Protein AF-0000000084492517 (afdb_homodimer)

Foldseek 3Di:
DDPPPDDPPPCPVPPDCPDCQVDPFQFRQDDDPQPQPLLVVQCVVDVVCVVQFDDDPDCVVVVPVVVPVVCDDDLFDKDKDKDFTQWGQFPVRDIFGFDDYPPGTDMDIAIGTDPPGDRPDPVVVVVQKDKDKDWDWDKDWTWTQDPVSHIDITIGIGTHYIDMDIDHNPPD/DDPPPDDPPPCPVPPPCPDCQVDPFQFRQDDDPQPQPLLVVQCVVDVVCVVQFDDDPDCVVVVPVVVPVPCDDDLFDKDKDKDFTQWGQFPVRDIFGFDDYVPGTDMDIAIGTDPPGDRPDPVCVVPQKDKDKDWDWDKDWTWTQDPVSHIDITIGIGTHYIDMDIDHNPPD

Organism: NCBI:txid1629725

Sequence (344 aa):
MAPYFGAFVFLTLSMGAFGDMQYPHSLSNFTQDYPSDEILVALKEDRSFQAMFGDVFRPNDSLDAEPSENNGRNICPSQQITYRPTSGKTISNSIKKIVNVDGYSQFVTVEVCKEDATPSIDCLTSVGYKFACETQYVIIRLVVFDDNKKLVVENFLIPSGCACTYENHDYSMAPYFGAFVFLTLSMGAFGDMQYPHSLSNFTQDYPSDEILVALKEDRSFQAMFGDVFRPNDSLDAEPSENNGRNICPSQQITYRPTSGKTISNSIKKIVNVDGYSQFVTVEVCKEDATPSIDCLTSVGYKFACETQYVIIRLVVFDDNKKLVVENFLIPSGCACTYENHDYS

Nearest PDB structures (foldseek):
  1bnd-assembly1_A  TM=7.578E-01  e=9.544E-06  Homo sapiens
  3buk-assembly1_A  TM=7.382E-01  e=7.164E-06  unclassified
  1bnd-assembly1_B  TM=7.447E-01  e=2.012E-05  Homo sapiens
  1b8m-assembly1_A  TM=7.506E-01  e=3.783E-05  Homo sapiens
  1b98-assembly1_M  TM=6.858E-01  e=5.040E-05  Homo sapiens

pLDDT: mean 72.41, std 24.75, range [19.0, 97.75]

Secondary structure (DSSP, 8-state):
----------------------SSSSEES--TT--HHHHHHHHHH-GGGGGG-B----TTTT----S---SSEESS-EEEEEE--SEEEBTTS-EEEE--BTTB-B-EEEEEE-TT---S-GGGGGTTEEEEEEEEEEEEEEEEE-TTS-EEEEEEEEEEEEEEEEEE----/----------------------SSSSEES--TT--HHHHHHHHHH-GGGGGG-B----TTTT----S---SSEESS-EEEEEE--SEEEBTTS-EEEE--BTTB-B-EEEEEE-TT---S-GGGGGTTEEEEEEEEEEEEEEEEE-TTS-EEEEEEEEEEEEEEEEEE----

InterPro domains:
  IPR029034 Cystine-knot cytokine [G3DSA:2.10.90.10] (68-172)
  IPR029034 Cystine-knot cytokine [SSF57501] (64-166)
  IPR032104 Spaetzle [PF16077] (74-165)
  IPR052444 Spaetzle/Toll ligand-like [PTHR23199] (31-168)

Structure (mmCIF, N/CA/C/O backbone):
data_AF-0000000084492517-model_v1
#
loop_
_entity.id
_entity.type
_entity.pdbx_description
1 polymer 'Spaetzle domain-containing protein'
#
loop_
_atom_site.group_PDB
_atom_site.id
_atom_site.type_symbol
_atom_site.label_atom_id
_atom_site.label_alt_id
_atom_site.label_comp_id
_atom_site.label_asym_id
_atom_site.label_entity_id
_atom_site.label_seq_id
_atom_site.pdbx_PDB_ins_code
_atom_site.Cartn_x
_atom_site.Cartn_y
_atom_site.Cartn_z
_atom_site.occupancy
_atom_site.B_iso_or_equiv
_atom_site.auth_seq_id
_atom_site.auth_comp_id
_atom_site.auth_asym_id
_atom_site.auth_atom_id
_atom_site.pdbx_PDB_model_num
ATOM 1 N N . MET A 1 1 ? 45.406 -10.938 -39.031 1 20.38 1 MET A N 1
ATOM 2 C CA . MET A 1 1 ? 45.281 -10.828 -37.562 1 20.38 1 MET A CA 1
ATOM 3 C C . MET A 1 1 ? 44.031 -10.047 -37.156 1 20.38 1 MET A C 1
ATOM 5 O O . MET A 1 1 ? 43.906 -8.875 -37.531 1 20.38 1 MET A O 1
ATOM 9 N N . ALA A 1 2 ? 43.031 -10.602 -37.031 1 29.45 2 ALA A N 1
ATOM 10 C CA . ALA A 1 2 ? 41.688 -10.016 -37.062 1 29.45 2 ALA A CA 1
ATOM 11 C C . ALA A 1 2 ? 41.375 -9.281 -35.75 1 29.45 2 ALA A C 1
ATOM 13 O O . ALA A 1 2 ? 41.875 -9.672 -34.688 1 29.45 2 ALA A O 1
ATOM 14 N N . PRO A 1 3 ? 41.125 -8.016 -35.781 1 28.31 3 PRO A N 1
ATOM 15 C CA . PRO A 1 3 ? 41 -7.219 -34.562 1 28.31 3 PRO A CA 1
ATOM 16 C C . PRO A 1 3 ? 39.906 -7.754 -33.625 1 28.31 3 PRO A C 1
ATOM 18 O O . PRO A 1 3 ? 38.906 -8.297 -34.094 1 28.31 3 PRO A O 1
ATOM 21 N N . TYR A 1 4 ? 40.281 -8.32 -32.469 1 22.86 4 TYR A N 1
ATOM 22 C CA . TYR A 1 4 ? 39.531 -8.898 -31.375 1 22.86 4 TYR A CA 1
ATOM 23 C C . TYR A 1 4 ? 38.531 -7.895 -30.812 1 22.86 4 TYR A C 1
ATOM 25 O O . TYR A 1 4 ? 38.906 -6.789 -30.422 1 22.86 4 TYR A O 1
ATOM 33 N N . PHE A 1 5 ? 37.562 -7.684 -31.438 1 25.67 5 PHE A N 1
ATOM 34 C CA . PHE A 1 5 ? 36.531 -6.797 -30.938 1 25.67 5 PHE A CA 1
ATOM 35 C C . PHE A 1 5 ? 36.219 -7.086 -29.469 1 25.67 5 PHE A C 1
ATOM 37 O O . PHE A 1 5 ? 36.156 -8.25 -29.062 1 25.67 5 PHE A O 1
ATOM 44 N N . GLY A 1 6 ? 36.656 -6.277 -28.609 1 21.95 6 GLY A N 1
ATOM 45 C CA . GLY A 1 6 ? 36.562 -6.195 -27.156 1 21.95 6 GLY A CA 1
ATOM 46 C C . GLY A 1 6 ? 35.188 -6.5 -26.609 1 21.95 6 GLY A C 1
ATOM 47 O O . GLY A 1 6 ? 34.188 -6.09 -27.203 1 21.95 6 GLY A O 1
ATOM 48 N N . ALA A 1 7 ? 35.062 -7.562 -25.875 1 22.14 7 ALA A N 1
ATOM 49 C CA . ALA A 1 7 ? 33.938 -8.141 -25.141 1 22.14 7 ALA A CA 1
ATOM 50 C C . ALA A 1 7 ? 33.312 -7.102 -24.219 1 22.14 7 ALA A C 1
ATOM 52 O O . ALA A 1 7 ? 34 -6.457 -23.438 1 22.14 7 ALA A O 1
ATOM 53 N N . PHE A 1 8 ? 32.469 -6.344 -24.641 1 20.97 8 PHE A N 1
ATOM 54 C CA . PHE A 1 8 ? 31.688 -5.438 -23.797 1 20.97 8 PHE A CA 1
ATOM 55 C C . PHE A 1 8 ? 31.234 -6.137 -22.516 1 20.97 8 PHE A C 1
ATOM 57 O O . PHE A 1 8 ? 30.547 -7.152 -22.578 1 20.97 8 PHE A O 1
ATOM 64 N N . VAL A 1 9 ? 32.125 -6.234 -21.578 1 19 9 VAL A N 1
ATOM 65 C CA . VAL A 1 9 ? 31.844 -6.703 -20.219 1 19 9 VAL A CA 1
ATOM 66 C C . VAL A 1 9 ? 30.656 -5.953 -19.641 1 19 9 VAL A C 1
ATOM 68 O O . VAL A 1 9 ? 30.656 -4.727 -19.547 1 19 9 VAL A O 1
ATOM 71 N N . PHE A 1 10 ? 29.594 -6.336 -19.938 1 21.45 10 PHE A N 1
ATOM 72 C CA . PHE A 1 10 ? 28.406 -5.852 -19.234 1 21.45 10 PHE A CA 1
ATOM 73 C C . PHE A 1 10 ? 28.656 -5.82 -17.734 1 21.45 10 PHE A C 1
ATOM 75 O O . PHE A 1 10 ? 29.047 -6.828 -17.141 1 21.45 10 PHE A O 1
ATOM 82 N N . LEU A 1 11 ? 29.312 -4.844 -17.234 1 19.95 11 LEU A N 1
ATOM 83 C CA . LEU A 1 11 ? 29.453 -4.527 -15.812 1 19.95 11 LEU A CA 1
ATOM 84 C C . LEU A 1 11 ? 28.141 -4.75 -15.078 1 19.95 11 LEU A C 1
ATOM 86 O O . LEU A 1 11 ? 27.141 -4.082 -15.359 1 19.95 11 LEU A O 1
ATOM 90 N N . THR A 1 12 ? 27.797 -5.902 -14.914 1 23.11 12 THR A N 1
ATOM 91 C CA . THR A 1 12 ? 26.859 -6.262 -13.859 1 23.11 12 THR A CA 1
ATOM 92 C C . THR A 1 12 ? 27.156 -5.484 -12.586 1 23.11 12 THR A C 1
ATOM 94 O O . THR A 1 12 ? 28.219 -5.621 -12 1 23.11 12 THR A O 1
ATOM 97 N N . LEU A 1 13 ? 27.125 -4.199 -12.664 1 25.11 13 LEU A N 1
ATOM 98 C CA . LEU A 1 13 ? 27.281 -3.492 -11.398 1 25.11 13 LEU A CA 1
ATOM 99 C C . LEU A 1 13 ? 26.75 -4.34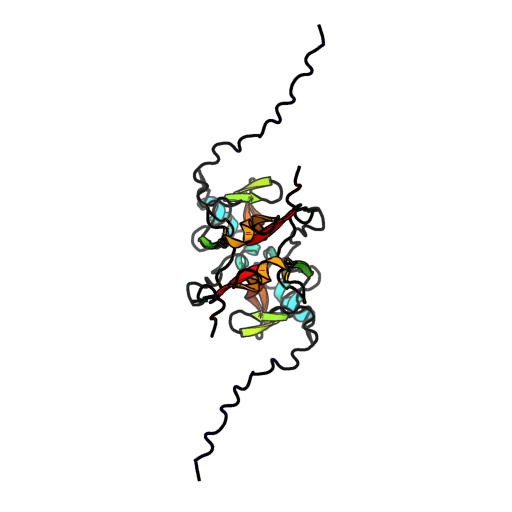 -10.242 1 25.11 13 LEU A C 1
ATOM 101 O O . LEU A 1 13 ? 25.594 -4.754 -10.242 1 25.11 13 LEU A O 1
ATOM 105 N N . SER A 1 14 ? 27.516 -5.129 -9.602 1 25.09 14 SER A N 1
ATOM 106 C CA . SER A 1 14 ? 27.516 -5.688 -8.25 1 25.09 14 SER A CA 1
ATOM 107 C C . SER A 1 14 ? 26.922 -4.715 -7.242 1 25.09 14 SER A C 1
ATOM 109 O O . SER A 1 14 ? 27.344 -3.561 -7.156 1 25.09 14 SER A O 1
ATOM 111 N N . MET A 1 15 ? 25.75 -4.613 -7.117 1 29.77 15 MET A N 1
ATOM 112 C CA . MET A 1 15 ? 25.141 -3.863 -6.027 1 29.77 15 MET A CA 1
ATOM 113 C C . MET A 1 15 ? 26.031 -3.869 -4.789 1 29.77 15 MET A C 1
ATOM 115 O O . MET A 1 15 ? 26.375 -4.934 -4.277 1 29.77 15 MET A O 1
ATOM 119 N N . GLY A 1 16 ? 27 -3.174 -4.523 1 29.45 16 GLY A N 1
ATOM 120 C CA . GLY A 1 16 ? 27.844 -2.877 -3.379 1 29.45 16 GLY A CA 1
ATOM 121 C C . GLY A 1 16 ? 27.156 -3.1 -2.049 1 29.45 16 GLY A C 1
ATOM 122 O O . GLY A 1 16 ? 25.922 -3.23 -1.998 1 29.45 16 GLY A O 1
ATOM 123 N N . ALA A 1 17 ? 28.031 -3.059 -0.835 1 26.14 17 ALA A N 1
ATOM 124 C CA . ALA A 1 17 ? 27.781 -3.264 0.588 1 26.14 17 ALA A CA 1
ATOM 125 C C . ALA A 1 17 ? 26.594 -2.416 1.06 1 26.14 17 ALA A C 1
ATOM 127 O O . ALA A 1 17 ? 26.781 -1.259 1.446 1 26.14 17 ALA A O 1
ATOM 128 N N . PHE A 1 18 ? 25.906 -1.933 0.375 1 32.91 18 PHE A N 1
ATOM 129 C CA . PHE A 1 18 ? 24.766 -1.504 1.169 1 32.91 18 PHE A CA 1
ATOM 130 C C . PHE A 1 18 ? 24.547 -2.434 2.357 1 32.91 18 PHE A C 1
ATOM 132 O O . PHE A 1 18 ? 24.516 -3.656 2.197 1 32.91 18 PHE A O 1
ATOM 139 N N . GLY A 1 19 ? 25.031 -2.143 3.613 1 31.77 19 GLY A N 1
ATOM 140 C CA . GLY A 1 19 ? 25 -2.955 4.82 1 31.77 19 GLY A CA 1
ATOM 141 C C . GLY A 1 19 ? 23.844 -3.939 4.844 1 31.77 19 GLY A C 1
ATOM 142 O O . GLY A 1 19 ? 23.078 -4.023 3.889 1 31.77 19 GLY A O 1
ATOM 143 N N . ASP A 1 20 ? 23.391 -4.348 6.23 1 34.34 20 ASP A N 1
ATOM 144 C CA . ASP A 1 20 ? 22.391 -5.312 6.703 1 34.34 20 ASP A CA 1
ATOM 145 C C . ASP A 1 20 ? 21.047 -5.07 6.043 1 34.34 20 ASP A C 1
ATOM 147 O O . ASP A 1 20 ? 20.172 -4.426 6.625 1 34.34 20 ASP A O 1
ATOM 151 N N . MET A 1 21 ? 21.031 -4.648 5.004 1 39.34 21 MET A N 1
ATOM 152 C CA . MET A 1 21 ? 19.672 -4.637 4.457 1 39.34 21 MET A CA 1
ATOM 153 C C . MET A 1 21 ? 18.969 -5.957 4.727 1 39.34 21 MET A C 1
ATOM 155 O O . MET A 1 21 ? 19.297 -6.98 4.121 1 39.34 21 MET A O 1
ATOM 159 N N . GLN A 1 22 ? 18.734 -6.293 5.789 1 40.31 22 GLN A N 1
ATOM 160 C CA . GLN A 1 22 ? 18.062 -7.516 6.227 1 40.31 22 GLN A CA 1
ATOM 161 C C . GLN A 1 22 ? 16.922 -7.879 5.281 1 40.31 22 GLN A C 1
ATOM 163 O O . GLN A 1 22 ? 16.562 -9.055 5.164 1 40.31 22 GLN A O 1
ATOM 168 N N . TYR A 1 23 ? 16.234 -6.805 4.758 1 47.12 23 TYR A N 1
ATOM 169 C CA . TYR A 1 23 ? 15.109 -7.27 3.955 1 47.12 23 TYR A CA 1
ATOM 170 C C . TYR A 1 23 ? 15.312 -6.938 2.482 1 47.12 23 TYR A C 1
ATOM 172 O O . TYR A 1 23 ? 15.883 -5.895 2.146 1 47.12 23 TYR A O 1
ATOM 180 N N . PRO A 1 24 ? 15.516 -7.883 1.598 1 49.28 24 PRO A N 1
ATOM 181 C CA . PRO A 1 24 ? 15.773 -7.828 0.156 1 49.28 24 PRO A CA 1
ATOM 182 C C . PRO A 1 24 ? 15 -6.711 -0.538 1 49.28 24 PRO A C 1
ATOM 184 O O . PRO A 1 24 ? 15.047 -6.59 -1.765 1 49.28 24 PRO A O 1
ATOM 187 N N . HIS A 1 25 ? 14.398 -5.801 0.239 1 60.75 25 HIS A N 1
ATOM 188 C CA . HIS A 1 25 ? 13.625 -4.789 -0.472 1 60.75 25 HIS A CA 1
ATOM 189 C C . HIS A 1 25 ? 14.156 -3.387 -0.188 1 60.75 25 HIS A C 1
ATOM 191 O O . HIS A 1 25 ? 15.18 -3.23 0.481 1 60.75 25 HIS A O 1
ATOM 197 N N . SER A 1 26 ? 13.578 -2.289 -0.872 1 78 26 SER A N 1
ATOM 198 C CA . SER A 1 26 ? 13.961 -0.885 -0.976 1 78 26 SER A CA 1
ATOM 199 C C . SER A 1 26 ? 14.016 -0.221 0.396 1 78 26 SER A C 1
ATOM 201 O O . SER A 1 26 ? 14.484 0.908 0.529 1 78 26 SER A O 1
ATOM 203 N N . LEU A 1 27 ? 13.727 -1.018 1.488 1 88.06 27 LEU A N 1
ATOM 204 C CA . LEU A 1 27 ? 13.648 -0.395 2.805 1 88.06 27 LEU A CA 1
ATOM 205 C C . LEU A 1 27 ? 14.57 -1.1 3.797 1 88.06 27 LEU A C 1
ATOM 207 O O . LEU A 1 27 ? 14.82 -2.301 3.672 1 88.06 27 LEU A O 1
ATOM 211 N N . SER A 1 28 ? 15.07 -0.332 4.73 1 85.75 28 SER A N 1
ATOM 212 C CA . SER A 1 28 ? 15.938 -0.862 5.777 1 85.75 28 SER A CA 1
ATOM 213 C C . SER A 1 28 ? 15.578 -0.292 7.141 1 85.75 28 SER A C 1
ATOM 215 O O . SER A 1 28 ? 15.078 0.831 7.238 1 85.75 28 SER A O 1
ATOM 217 N N . ASN A 1 29 ? 15.773 -1.132 8.227 1 82.19 29 ASN A N 1
ATOM 218 C CA . ASN A 1 29 ? 15.547 -0.661 9.594 1 82.19 29 ASN A CA 1
ATOM 219 C C . ASN A 1 29 ? 16.859 -0.235 10.258 1 82.19 29 ASN A C 1
ATOM 221 O O . ASN A 1 29 ? 16.906 -0.075 11.477 1 82.19 29 ASN A O 1
ATOM 225 N N . PHE A 1 30 ? 17.812 -0.059 9.422 1 79.06 30 PHE A N 1
ATOM 226 C CA . PHE A 1 30 ? 19.094 0.357 9.961 1 79.06 30 PHE A CA 1
ATOM 227 C C . PHE A 1 30 ? 19.625 1.586 9.227 1 79.06 30 PHE A C 1
ATOM 229 O O . PHE A 1 30 ? 19.719 1.588 7.996 1 79.06 30 PHE A O 1
ATOM 236 N N . THR A 1 31 ? 19.797 2.619 9.984 1 84.38 31 THR A N 1
ATOM 237 C CA . THR A 1 31 ? 20.375 3.844 9.445 1 84.38 31 THR A CA 1
ATOM 238 C C . THR A 1 31 ? 21.469 4.367 10.367 1 84.38 31 THR A C 1
ATOM 240 O O . THR A 1 31 ? 21.25 4.547 11.57 1 84.38 31 THR A O 1
ATOM 243 N N . GLN A 1 32 ? 22.531 4.57 9.656 1 83.38 32 GLN A N 1
ATOM 244 C CA . GLN A 1 32 ? 23.625 5.191 10.406 1 83.38 32 GLN A CA 1
ATOM 245 C C . GLN A 1 32 ? 23.344 6.672 10.648 1 83.38 32 GLN A C 1
ATOM 247 O O . GLN A 1 32 ? 22.812 7.363 9.773 1 83.38 32 GLN A O 1
ATOM 252 N N . ASP A 1 33 ? 23.688 7.25 11.836 1 88.81 33 ASP A N 1
ATOM 253 C CA . ASP A 1 33 ? 23.562 8.656 12.195 1 88.81 33 ASP A CA 1
ATOM 254 C C . ASP A 1 33 ? 22.141 9.156 11.984 1 88.81 33 ASP A C 1
ATOM 256 O O . ASP A 1 33 ? 21.922 10.219 11.398 1 88.81 33 ASP A O 1
ATOM 260 N N . TYR A 1 34 ? 21.297 8.328 12.352 1 94.62 34 TYR A N 1
ATOM 261 C CA . TYR A 1 34 ? 19.891 8.68 12.258 1 94.62 34 TYR A CA 1
ATOM 262 C C . TYR A 1 34 ? 19.578 9.898 13.117 1 94.62 34 TYR A C 1
ATOM 264 O O . TYR A 1 34 ? 19.812 9.891 14.328 1 94.62 34 TYR A O 1
ATOM 272 N N . PRO A 1 35 ? 19.094 10.992 12.555 1 95.81 35 PRO A N 1
ATOM 273 C CA . PRO A 1 35 ? 18.922 12.273 13.25 1 95.81 35 PRO A CA 1
ATOM 274 C C . PRO A 1 35 ? 17.609 12.367 14.008 1 95.81 35 PRO A C 1
ATOM 276 O O . PRO A 1 35 ? 16.781 13.242 13.719 1 95.81 35 PRO A O 1
ATOM 279 N N . SER A 1 36 ? 17.391 11.625 15.102 1 95.81 36 SER A N 1
ATOM 280 C CA . SER A 1 36 ? 16.141 11.516 15.844 1 95.81 36 SER A CA 1
ATOM 281 C C . SER A 1 36 ? 15.734 12.859 16.438 1 95.81 36 SER A C 1
ATOM 283 O O . SER A 1 36 ? 14.57 13.25 16.359 1 95.81 36 SER A O 1
ATOM 285 N N . ASP A 1 37 ? 16.688 13.594 16.953 1 96 37 ASP A N 1
ATOM 286 C CA . ASP A 1 37 ? 16.375 14.859 17.609 1 96 37 ASP A CA 1
ATOM 287 C C . ASP A 1 37 ? 15.891 15.898 16.594 1 96 37 ASP A C 1
ATOM 289 O O . ASP A 1 37 ? 14.922 16.609 16.844 1 96 37 ASP A O 1
ATOM 293 N N . GLU A 1 38 ? 16.609 15.961 15.516 1 97.31 38 GLU A N 1
ATOM 294 C CA . GLU A 1 38 ? 16.219 16.922 14.484 1 97.31 38 GLU A CA 1
ATOM 295 C C . GLU A 1 38 ? 14.844 16.578 13.906 1 97.31 38 GLU A C 1
ATOM 297 O O . GLU A 1 38 ? 14.055 17.484 13.602 1 97.31 38 GLU A O 1
ATOM 302 N N . ILE A 1 39 ? 14.555 15.336 13.742 1 97.75 39 ILE A N 1
ATOM 303 C CA . ILE A 1 39 ? 13.273 14.875 13.219 1 97.75 39 ILE A CA 1
ATOM 304 C C . ILE A 1 39 ? 12.156 15.297 14.172 1 97.75 39 ILE A C 1
ATOM 306 O O . ILE A 1 39 ? 11.109 15.797 13.742 1 97.75 39 ILE A O 1
ATOM 310 N N . LEU A 1 40 ? 12.43 15.117 15.453 1 96.88 40 LEU A N 1
ATOM 311 C CA . LEU A 1 40 ? 11.422 15.469 16.438 1 96.88 40 LEU A CA 1
ATOM 312 C C . LEU A 1 40 ? 11.117 16.969 16.391 1 96.88 40 LEU A C 1
ATOM 314 O O . LEU A 1 40 ? 9.961 17.375 16.531 1 96.88 40 LEU A O 1
ATOM 318 N N . VAL A 1 41 ? 12.086 17.734 16.203 1 96.62 41 VAL A N 1
ATOM 319 C CA . VAL A 1 41 ? 11.898 19.172 16.094 1 96.62 41 VAL A CA 1
ATOM 320 C C . VAL A 1 41 ? 11.047 19.5 14.867 1 96.62 41 VAL A C 1
ATOM 322 O O . VAL A 1 41 ? 10.102 20.281 14.945 1 96.62 41 VAL A O 1
ATOM 325 N N . ALA A 1 42 ? 11.383 18.906 13.703 1 97.25 42 ALA A N 1
ATOM 326 C CA . ALA A 1 42 ? 10.641 19.125 12.461 1 97.25 42 ALA A CA 1
ATOM 327 C C . ALA A 1 42 ? 9.18 18.734 12.625 1 97.25 42 ALA A C 1
ATOM 329 O O . ALA A 1 42 ? 8.289 19.422 12.117 1 97.25 42 ALA A O 1
ATOM 330 N N . LEU A 1 43 ? 8.945 17.672 13.359 1 96.75 43 LEU A N 1
ATOM 331 C CA . LEU A 1 43 ? 7.594 17.172 13.578 1 96.75 43 LEU A CA 1
ATOM 332 C C . LEU A 1 43 ? 6.793 18.141 14.445 1 96.75 43 LEU A C 1
ATOM 334 O O . LEU A 1 43 ? 5.582 18.297 14.258 1 96.75 43 LEU A O 1
ATOM 338 N N . LYS A 1 44 ? 7.379 18.734 15.352 1 94.69 44 LYS A N 1
ATOM 339 C CA . LYS A 1 44 ? 6.723 19.719 16.219 1 94.69 44 LYS A CA 1
ATOM 340 C C . LYS A 1 44 ? 6.418 21 15.453 1 94.69 44 LYS A C 1
ATOM 342 O O . LYS A 1 44 ? 5.398 21.656 15.703 1 94.69 44 LYS A O 1
ATOM 347 N N . GLU A 1 45 ? 7.285 21.312 14.562 1 95.12 45 GLU A N 1
ATOM 348 C CA . GLU A 1 45 ? 7.148 22.547 13.797 1 95.12 45 GLU A CA 1
ATOM 349 C C . GLU A 1 45 ? 6.098 22.406 12.703 1 95.12 45 GLU A C 1
ATOM 351 O O . GLU A 1 45 ? 5.434 23.391 12.344 1 95.12 45 GLU A O 1
ATOM 356 N N . ASP A 1 46 ? 6.027 21.281 12.125 1 95.88 46 ASP A N 1
ATOM 357 C CA . ASP A 1 46 ? 5.113 21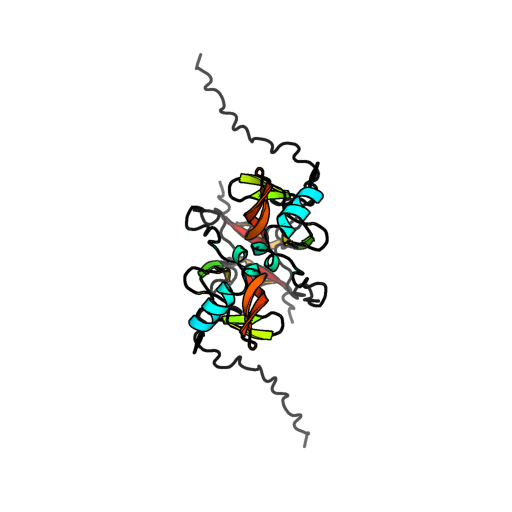.047 11.008 1 95.88 46 ASP A CA 1
ATOM 358 C C . ASP A 1 46 ? 4.125 19.938 11.312 1 95.88 46 ASP A C 1
ATOM 360 O O . ASP A 1 46 ? 4.445 18.75 11.164 1 95.88 46 ASP A O 1
ATOM 364 N N . ARG A 1 47 ? 2.936 20.266 11.594 1 93.88 47 ARG A N 1
ATOM 365 C CA . ARG A 1 47 ? 1.916 19.312 12.023 1 93.88 47 ARG A CA 1
ATOM 366 C C . ARG A 1 47 ? 1.181 18.719 10.82 1 93.88 47 ARG A C 1
ATOM 368 O O . ARG A 1 47 ? 0.287 17.891 10.984 1 93.88 47 ARG A O 1
ATOM 375 N N . SER A 1 48 ? 1.578 19.062 9.648 1 95.38 48 SER A N 1
ATOM 376 C CA . SER A 1 48 ? 0.853 18.656 8.453 1 95.38 48 SER A CA 1
ATOM 377 C C . SER A 1 48 ? 1.069 17.172 8.156 1 95.38 48 SER A C 1
ATOM 379 O O . SER A 1 48 ? 0.376 16.594 7.312 1 95.38 48 SER A O 1
ATOM 381 N N . PHE A 1 49 ? 1.902 16.547 8.945 1 96.62 49 PHE A N 1
ATOM 382 C CA . PHE A 1 49 ? 2.273 15.164 8.656 1 96.62 49 PHE A CA 1
ATOM 383 C C . PHE A 1 49 ? 1.69 14.219 9.703 1 96.62 49 PHE A C 1
ATOM 385 O O . PHE A 1 49 ? 1.859 13 9.609 1 96.62 49 PHE A O 1
ATOM 392 N N . GLN A 1 50 ? 1.006 14.688 10.617 1 95.19 50 GLN A N 1
ATOM 393 C CA . GLN A 1 50 ? 0.586 13.914 11.781 1 95.19 50 GLN A CA 1
ATOM 394 C C . GLN A 1 50 ? -0.249 12.703 11.367 1 95.19 50 GLN A C 1
ATOM 396 O O . GLN A 1 50 ? -0.098 11.617 11.93 1 95.19 50 GLN A O 1
ATOM 401 N N . ALA A 1 51 ? -0.99 12.836 10.438 1 94.88 51 ALA A N 1
ATOM 402 C CA . ALA A 1 51 ? -1.908 11.773 10.031 1 94.88 51 ALA A CA 1
ATOM 403 C C . ALA A 1 51 ? -1.157 10.617 9.375 1 94.88 51 ALA A C 1
ATOM 405 O O . ALA A 1 51 ? -1.709 9.531 9.203 1 94.88 51 ALA A O 1
ATOM 406 N N . MET A 1 52 ? 0.028 10.906 9.008 1 95.06 52 MET A N 1
ATOM 407 C CA . MET A 1 52 ? 0.833 9.883 8.352 1 95.06 52 MET A CA 1
ATOM 408 C C . MET A 1 52 ? 1.333 8.852 9.359 1 95.06 52 MET A C 1
ATOM 410 O O . MET A 1 52 ? 1.82 7.789 8.977 1 95.06 52 MET A O 1
ATOM 414 N N . PHE A 1 53 ? 1.171 9.258 10.586 1 94.25 53 PHE A N 1
ATOM 415 C CA . PHE A 1 53 ? 1.727 8.406 11.625 1 94.25 53 PHE A CA 1
ATOM 416 C C . PHE A 1 53 ? 0.621 7.656 12.359 1 94.25 53 PHE A C 1
ATOM 418 O O . PHE A 1 53 ? -0.49 8.172 12.508 1 94.25 53 PHE A O 1
ATOM 425 N N . GLY A 1 54 ? 0.951 6.504 12.836 1 80.38 54 GLY A N 1
ATOM 426 C CA . GLY A 1 54 ? 0.005 5.703 13.594 1 80.38 54 GLY A CA 1
ATOM 427 C C . GLY A 1 54 ? -0.009 4.242 13.18 1 80.38 54 GLY A C 1
ATOM 428 O O . GLY A 1 54 ? 0.679 3.857 12.234 1 80.38 54 GLY A O 1
ATOM 429 N N . ASP A 1 55 ? -0.704 3.527 14.031 1 61.88 55 ASP A N 1
ATOM 430 C CA . ASP A 1 55 ? -0.63 2.072 13.953 1 61.88 55 ASP A CA 1
ATOM 431 C C . ASP A 1 55 ? -1.393 1.552 12.734 1 61.88 55 ASP A C 1
ATOM 433 O O . ASP A 1 55 ? -2.516 1.985 12.469 1 61.88 55 ASP A O 1
ATOM 437 N N . VAL A 1 56 ? -0.621 1.128 11.695 1 56.28 56 VAL A N 1
ATOM 438 C CA . VAL A 1 56 ? -1.319 0.263 10.75 1 56.28 56 VAL A CA 1
ATOM 439 C C . VAL A 1 56 ? -1.857 -0.967 11.477 1 56.28 56 VAL A C 1
ATOM 441 O O . VAL A 1 56 ? -1.235 -1.46 12.422 1 56.28 56 VAL A O 1
ATOM 444 N N . PHE A 1 57 ? -3.148 -1.056 11.406 1 53.53 57 PHE A N 1
ATOM 445 C CA . PHE A 1 57 ? -3.65 -2.344 11.875 1 53.53 57 PHE A CA 1
ATOM 446 C C . PHE A 1 57 ? -2.736 -3.477 11.43 1 53.53 57 PHE A C 1
ATOM 448 O O . PHE A 1 57 ? -2.322 -3.523 10.266 1 53.53 57 PHE A O 1
ATOM 455 N N . ARG A 1 58 ? -1.909 -4.02 12.398 1 48.41 58 ARG A N 1
ATOM 456 C CA . ARG A 1 58 ? -1.212 -5.266 12.109 1 48.41 58 ARG A CA 1
ATOM 457 C C . ARG A 1 58 ? -2.186 -6.441 12.062 1 48.41 58 ARG A C 1
ATOM 459 O O . ARG A 1 58 ? -2.947 -6.656 13.008 1 48.41 58 ARG A O 1
ATOM 466 N N . PRO A 1 59 ? -2.467 -6.883 10.898 1 43.41 59 PRO A N 1
ATOM 467 C CA . PRO A 1 59 ? -3.258 -8.117 11 1 43.41 59 PRO A CA 1
ATOM 468 C C . PRO A 1 59 ? -2.857 -8.969 12.203 1 43.41 59 PRO A C 1
ATOM 470 O O . PRO A 1 59 ? -3.709 -9.625 12.805 1 43.41 59 PRO A O 1
ATOM 473 N N . ASN A 1 60 ? -1.6 -9.094 12.477 1 39.94 60 ASN A N 1
ATOM 474 C CA . ASN A 1 60 ? -1.3 -9.945 13.625 1 39.94 60 ASN A CA 1
ATOM 475 C C . ASN A 1 60 ? -1.84 -9.352 14.922 1 39.94 60 ASN A C 1
ATOM 477 O O . ASN A 1 60 ? -1.84 -10.008 15.961 1 39.94 60 ASN A O 1
ATOM 481 N N . ASP A 1 61 ? -1.955 -8.219 15.203 1 40.12 61 ASP A N 1
ATOM 482 C CA . ASP A 1 61 ? -2.645 -7.852 16.438 1 40.12 61 ASP A CA 1
ATOM 483 C C . ASP A 1 61 ? -4.082 -8.359 16.438 1 40.12 61 ASP A C 1
ATOM 485 O O . ASP A 1 61 ? -4.57 -8.867 17.453 1 40.12 61 ASP A O 1
ATOM 489 N N . SER A 1 62 ? -5.188 -7.785 16.016 1 34.5 62 SER A N 1
ATOM 490 C CA . SER A 1 62 ? -6.445 -8.508 15.867 1 34.5 62 SER A CA 1
ATOM 491 C C . SER A 1 62 ? -6.426 -9.391 14.625 1 34.5 62 SER A C 1
ATOM 493 O O . SER A 1 62 ? -7.344 -10.188 14.406 1 34.5 62 SER A O 1
ATOM 495 N N . LEU A 1 63 ? -6.035 -8.805 13.508 1 34.03 63 LEU A N 1
ATOM 496 C CA . LEU A 1 63 ? -6.273 -9.672 12.359 1 34.03 63 LEU A CA 1
ATOM 497 C C . LEU A 1 63 ? -5.418 -10.93 12.438 1 34.03 63 LEU A C 1
ATOM 499 O O . LEU A 1 63 ? -4.203 -10.875 12.242 1 34.03 63 LEU A O 1
ATOM 503 N N . ASP A 1 64 ? -5.363 -11.609 13.359 1 31.48 64 ASP A N 1
ATOM 504 C CA . ASP A 1 64 ? -5.324 -13.055 13.156 1 31.48 64 ASP A CA 1
ATOM 505 C C . ASP A 1 64 ? -5.746 -13.422 11.742 1 31.48 64 ASP A C 1
ATOM 507 O O . ASP A 1 64 ? -6.746 -14.117 11.547 1 31.48 64 ASP A O 1
ATOM 511 N N . ALA A 1 65 ? -5.922 -12.469 10.906 1 33.5 65 ALA A N 1
ATOM 512 C CA . ALA A 1 65 ? -6.156 -13.125 9.625 1 33.5 65 ALA A CA 1
ATOM 513 C C . ALA A 1 65 ? -5.188 -14.281 9.414 1 33.5 65 ALA A C 1
ATOM 515 O O . ALA A 1 65 ? -3.969 -14.094 9.43 1 33.5 65 ALA A O 1
ATOM 516 N N . GLU A 1 66 ? -5.352 -15.227 10.047 1 32.66 66 GLU A N 1
ATOM 517 C CA . GLU A 1 66 ? -4.742 -16.484 9.633 1 32.66 66 GLU A CA 1
ATOM 518 C C . GLU A 1 66 ? -4.164 -16.391 8.227 1 32.66 66 GLU A C 1
ATOM 520 O O . GLU A 1 66 ? -4.82 -15.867 7.316 1 32.66 66 GLU A O 1
ATOM 525 N N . PRO A 1 67 ? -2.838 -16.062 8.094 1 36.69 67 PRO A N 1
ATOM 526 C CA . PRO A 1 67 ? -2.562 -16.406 6.695 1 36.69 67 PRO A CA 1
ATOM 527 C C . PRO A 1 67 ? -3.729 -17.125 6.023 1 36.69 67 PRO A C 1
ATOM 529 O O . PRO A 1 67 ? -4.438 -17.906 6.676 1 36.69 67 PRO A O 1
ATOM 532 N N . SER A 1 68 ? -4.523 -16.422 5.293 1 36.97 68 SER A N 1
ATOM 533 C CA . SER A 1 68 ? -5.426 -17.359 4.629 1 36.97 68 SER A CA 1
ATOM 534 C C . SER A 1 68 ? -4.953 -18.797 4.793 1 36.97 68 SER A C 1
ATOM 536 O O . SER A 1 68 ? -3.842 -19.141 4.391 1 36.97 68 SER A O 1
ATOM 538 N N . GLU A 1 69 ? -5.094 -19.312 5.93 1 38.31 69 GLU A N 1
ATOM 539 C CA . GLU A 1 69 ? -5.043 -20.766 5.816 1 38.31 69 GLU A CA 1
ATOM 540 C C . GLU A 1 69 ? -5.508 -21.219 4.441 1 38.31 69 GLU A C 1
ATOM 542 O O . GLU A 1 69 ? -6.699 -21.469 4.234 1 38.31 69 GLU A O 1
ATOM 547 N N . ASN A 1 70 ? -5.238 -20.375 3.418 1 39.06 70 ASN A N 1
ATOM 548 C CA . ASN A 1 70 ? -5.547 -21.047 2.156 1 39.06 70 ASN A CA 1
ATOM 549 C C . ASN A 1 70 ? -5.367 -22.562 2.264 1 39.06 70 ASN A C 1
ATOM 551 O O . ASN A 1 70 ? -4.258 -23.047 2.479 1 39.06 70 ASN A O 1
ATOM 555 N N . ASN A 1 71 ? -6.285 -22.984 2.75 1 47.47 71 ASN A N 1
ATOM 556 C CA . ASN A 1 71 ? -6.262 -24.438 2.598 1 47.47 71 ASN A CA 1
ATOM 557 C C . ASN A 1 71 ? -5.453 -24.859 1.373 1 47.47 71 ASN A C 1
ATOM 559 O O . ASN A 1 71 ? -4.914 -25.969 1.33 1 47.47 71 ASN A O 1
ATOM 563 N N . GLY A 1 72 ? -5.516 -23.969 0.27 1 57.5 72 GLY A N 1
ATOM 564 C CA . GLY A 1 72 ? -4.609 -24.266 -0.83 1 57.5 72 GLY A CA 1
ATOM 565 C C . GLY A 1 72 ? -3.26 -23.578 -0.684 1 57.5 72 GLY A C 1
ATOM 566 O O . GLY A 1 72 ? -3.162 -22.5 -0.091 1 57.5 72 GLY A O 1
ATOM 567 N N . ARG A 1 73 ? -2.32 -24.266 -0.848 1 72.44 73 ARG A N 1
ATOM 568 C CA . ARG A 1 73 ? -0.932 -23.828 -0.761 1 72.44 73 ARG A CA 1
ATOM 569 C C . ARG A 1 73 ? -0.576 -22.922 -1.929 1 72.44 73 ARG A C 1
ATOM 571 O O . ARG A 1 73 ? -0.982 -23.156 -3.064 1 72.44 73 ARG A O 1
ATOM 578 N N . ASN A 1 74 ? -0.08 -21.75 -1.725 1 81.38 74 ASN A N 1
ATOM 579 C CA . ASN A 1 74 ? 0.524 -20.906 -2.754 1 81.38 74 ASN A CA 1
ATOM 580 C C . ASN A 1 74 ? 1.661 -21.641 -3.469 1 81.38 74 ASN A C 1
ATOM 582 O O . ASN A 1 74 ? 2.557 -22.188 -2.826 1 81.38 74 ASN A O 1
ATOM 586 N N . ILE A 1 75 ? 1.462 -21.719 -4.703 1 83.38 75 ILE A N 1
ATOM 587 C CA . ILE A 1 75 ? 2.512 -22.344 -5.5 1 83.38 75 ILE A CA 1
ATOM 588 C C . ILE A 1 75 ? 3.854 -21.688 -5.203 1 83.38 75 ILE A C 1
ATOM 590 O O . ILE A 1 75 ? 4.895 -22.344 -5.207 1 83.38 75 ILE A O 1
ATOM 594 N N . CYS A 1 76 ? 3.711 -20.359 -4.988 1 86.62 76 CYS A N 1
ATOM 595 C CA . CYS A 1 76 ? 4.883 -19.578 -4.594 1 86.62 76 CYS A CA 1
ATOM 596 C C . CYS A 1 76 ? 4.77 -19.125 -3.146 1 86.62 76 CYS A C 1
ATOM 598 O O . CYS A 1 76 ? 4.121 -18.109 -2.859 1 86.62 76 CYS A O 1
ATOM 600 N N . PRO A 1 77 ? 5.465 -19.875 -2.271 1 84.25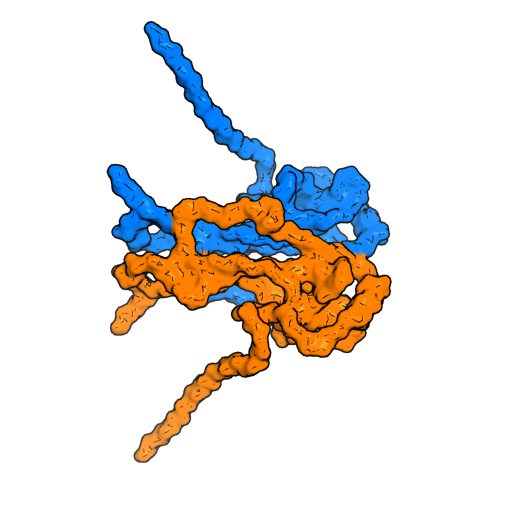 77 PRO A N 1
ATOM 601 C CA . PRO A 1 77 ? 5.352 -19.5 -0.861 1 84.25 77 PRO A CA 1
ATOM 602 C C . PRO A 1 77 ? 5.891 -18.094 -0.579 1 84.25 77 PRO A C 1
ATOM 604 O O . PRO A 1 77 ? 6.879 -17.672 -1.19 1 84.25 77 PRO A O 1
ATOM 607 N N . SER A 1 78 ? 5.238 -17.438 0.295 1 84.06 78 SER A N 1
ATOM 608 C CA . SER A 1 78 ? 5.605 -16.078 0.676 1 84.06 78 SER A CA 1
ATOM 609 C C . SER A 1 78 ? 5.492 -15.875 2.184 1 84.06 78 SER A C 1
ATOM 611 O O . SER A 1 78 ? 4.961 -16.734 2.893 1 84.06 78 SER A O 1
ATOM 613 N N . GLN A 1 79 ? 6.09 -14.82 2.639 1 84.06 79 GLN A N 1
ATOM 614 C CA . GLN A 1 79 ? 6.008 -14.461 4.047 1 84.06 79 GLN A CA 1
ATOM 615 C C . GLN A 1 79 ? 5.781 -12.961 4.215 1 84.06 79 GLN A C 1
ATOM 617 O O . GLN A 1 79 ? 6.383 -12.148 3.506 1 84.06 79 GLN A O 1
ATOM 622 N N . GLN A 1 80 ? 4.934 -12.688 5.195 1 84.31 80 GLN A N 1
ATOM 623 C CA . GLN A 1 80 ? 4.699 -11.289 5.531 1 84.31 80 GLN A CA 1
ATOM 624 C C . GLN A 1 80 ? 5.598 -10.844 6.68 1 84.31 80 GLN A C 1
ATOM 626 O O . GLN A 1 80 ? 5.812 -11.586 7.637 1 84.31 80 GLN A O 1
ATOM 631 N N . ILE A 1 81 ? 6.109 -9.633 6.523 1 83.25 81 ILE A N 1
ATOM 632 C CA . ILE A 1 81 ? 6.945 -9.023 7.555 1 83.25 81 ILE A CA 1
ATOM 633 C C . ILE A 1 81 ? 6.492 -7.59 7.812 1 83.25 81 ILE A C 1
ATOM 635 O O . ILE A 1 81 ? 6.309 -6.812 6.871 1 83.25 81 ILE A O 1
ATOM 639 N N . THR A 1 82 ? 6.234 -7.309 9.016 1 85.56 82 THR A N 1
ATOM 640 C CA . THR A 1 82 ? 5.902 -5.945 9.414 1 85.56 82 THR A CA 1
ATOM 641 C C . THR A 1 82 ? 7.031 -5.332 10.234 1 85.56 82 THR A C 1
ATOM 643 O O . THR A 1 82 ? 7.52 -5.941 11.188 1 85.56 82 THR A O 1
ATOM 646 N N . TYR A 1 83 ? 7.391 -4.141 9.812 1 85.81 83 TYR A N 1
ATOM 647 C CA . TYR A 1 83 ? 8.484 -3.494 10.531 1 85.81 83 TYR A CA 1
ATOM 648 C C . TYR A 1 83 ? 8.438 -1.982 10.344 1 85.81 83 TYR A C 1
ATOM 650 O O . TYR A 1 83 ? 7.508 -1.453 9.734 1 85.81 83 TYR A O 1
ATOM 658 N N . ARG A 1 84 ? 9.422 -1.254 11.008 1 90 84 ARG A N 1
ATOM 659 C CA . ARG A 1 84 ? 9.562 0.198 10.945 1 90 84 ARG A CA 1
ATOM 660 C C . ARG A 1 84 ? 10.875 0.598 10.273 1 90 84 ARG A C 1
ATOM 662 O O . ARG A 1 84 ? 11.906 0.693 10.938 1 90 84 ARG A O 1
ATOM 669 N N . PRO A 1 85 ? 10.758 0.917 9.031 1 92 85 PRO A N 1
ATOM 670 C CA . PRO A 1 85 ? 12 1.264 8.344 1 92 85 PRO A CA 1
ATOM 671 C C . PRO A 1 85 ? 12.523 2.648 8.727 1 92 85 PRO A C 1
ATOM 673 O O . PRO A 1 85 ? 11.734 3.545 9.031 1 92 85 PRO A O 1
ATOM 676 N N . THR A 1 86 ? 13.844 2.758 8.656 1 94.19 86 THR A N 1
ATOM 677 C CA . THR A 1 86 ? 14.445 4.055 8.961 1 94.19 86 THR A CA 1
ATOM 678 C C . THR A 1 86 ? 15.195 4.594 7.75 1 94.19 86 THR A C 1
ATOM 680 O O . THR A 1 86 ? 15.625 5.75 7.742 1 94.19 86 THR A O 1
ATOM 683 N N . SER A 1 87 ? 15.336 3.799 6.754 1 93.69 87 SER A N 1
ATOM 684 C CA . SER A 1 87 ? 15.961 4.223 5.504 1 93.69 87 SER A CA 1
ATOM 685 C C . SER A 1 87 ? 15.383 3.465 4.316 1 93.69 87 SER A C 1
ATOM 687 O O . SER A 1 87 ? 14.82 2.379 4.477 1 93.69 87 SER A O 1
ATOM 689 N N . GLY A 1 88 ? 15.508 4.082 3.143 1 92.62 88 GLY A N 1
ATOM 690 C CA . GLY A 1 88 ? 15.023 3.412 1.945 1 92.62 88 GLY A CA 1
ATOM 691 C C . GLY A 1 88 ? 15.383 4.148 0.667 1 92.62 88 GLY A C 1
ATOM 692 O O . GLY A 1 88 ? 15.656 5.348 0.69 1 92.62 88 GLY A O 1
ATOM 693 N N . LYS A 1 89 ? 15.336 3.369 -0.344 1 92.38 89 LYS A N 1
ATOM 694 C CA . LYS A 1 89 ? 15.508 3.926 -1.683 1 92.38 89 LYS A CA 1
ATOM 695 C C . LYS A 1 89 ? 14.164 4.254 -2.32 1 92.38 89 LYS A C 1
ATOM 697 O O . LYS A 1 89 ? 13.312 3.375 -2.48 1 92.38 89 LYS A O 1
ATOM 702 N N . THR A 1 90 ? 14 5.496 -2.666 1 90.56 90 THR A N 1
ATOM 703 C CA . THR A 1 90 ? 12.758 5.953 -3.27 1 90.56 90 THR A CA 1
ATOM 704 C C . THR A 1 90 ? 12.648 5.48 -4.719 1 90.56 90 THR A C 1
ATOM 706 O O . THR A 1 90 ? 13.625 4.98 -5.285 1 90.56 90 THR A O 1
ATOM 709 N N . ILE A 1 91 ? 11.484 5.625 -5.262 1 85.12 91 ILE A N 1
ATOM 710 C CA . ILE A 1 91 ? 11.266 5.266 -6.66 1 85.12 91 ILE A CA 1
ATOM 711 C C . ILE A 1 91 ? 12.156 6.117 -7.559 1 85.12 91 ILE A C 1
ATOM 713 O O . ILE A 1 91 ? 12.547 5.688 -8.648 1 85.12 91 ILE A O 1
ATOM 717 N N . SER A 1 92 ? 12.438 7.262 -7.098 1 83.94 92 SER A N 1
ATOM 718 C CA . SER A 1 92 ? 13.32 8.148 -7.848 1 83.94 92 SER A CA 1
ATOM 719 C C . SER A 1 92 ? 14.781 7.785 -7.621 1 83.94 92 SER A C 1
ATOM 721 O O . SER A 1 92 ? 15.68 8.523 -8.023 1 83.94 92 SER A O 1
ATOM 723 N N . ASN A 1 93 ? 15.062 6.781 -6.934 1 87.12 93 ASN A N 1
ATOM 724 C CA . ASN A 1 93 ? 16.391 6.223 -6.727 1 87.12 93 ASN A CA 1
ATOM 725 C C . ASN A 1 93 ? 17.219 7.078 -5.77 1 87.12 93 ASN A C 1
ATOM 727 O O . ASN A 1 93 ? 18.453 7.086 -5.836 1 87.12 93 ASN A O 1
ATOM 731 N N . SER A 1 94 ? 16.625 7.738 -4.949 1 89 94 SER A N 1
ATOM 732 C CA . SER A 1 94 ? 17.281 8.5 -3.893 1 89 94 SER A CA 1
ATOM 733 C C . SER A 1 94 ? 17.156 7.789 -2.547 1 89 94 SER A C 1
ATOM 735 O O . SER A 1 94 ? 16.109 7.25 -2.215 1 89 94 SER A O 1
ATOM 737 N N . ILE A 1 95 ? 18.297 7.793 -1.902 1 91.12 95 ILE A N 1
ATOM 738 C CA . ILE A 1 95 ? 18.266 7.23 -0.557 1 91.12 95 ILE A CA 1
ATOM 739 C C . ILE A 1 95 ? 17.781 8.289 0.431 1 91.12 95 ILE A C 1
ATOM 741 O O . ILE A 1 95 ? 18.297 9.414 0.454 1 91.12 95 ILE A O 1
ATOM 745 N N . LYS A 1 96 ? 16.75 7.906 1.217 1 93.81 96 LYS A N 1
ATOM 746 C CA . LYS A 1 96 ? 16.172 8.859 2.154 1 93.81 96 LYS A CA 1
ATOM 747 C C . LYS A 1 96 ? 16.078 8.266 3.559 1 93.81 96 LYS A C 1
ATOM 749 O O . LYS A 1 96 ? 16.078 7.047 3.725 1 93.81 96 LYS A O 1
ATOM 754 N N . LYS A 1 97 ? 16.109 9.172 4.539 1 96.62 97 LYS A N 1
ATOM 755 C CA . LYS A 1 97 ? 15.828 8.797 5.922 1 96.62 97 LYS A CA 1
ATOM 756 C C . LYS A 1 97 ? 14.328 8.812 6.195 1 96.62 97 LYS A C 1
ATOM 758 O O . LYS A 1 97 ? 13.68 9.859 6.078 1 96.62 97 LYS A O 1
ATOM 763 N N . ILE A 1 98 ? 13.844 7.625 6.578 1 96.19 98 ILE A N 1
ATOM 764 C CA . ILE A 1 98 ? 12.414 7.48 6.824 1 96.19 98 ILE A CA 1
ATOM 765 C C . ILE A 1 98 ? 12.102 7.797 8.281 1 96.19 98 ILE A C 1
ATOM 767 O O . ILE A 1 98 ? 12.789 7.312 9.188 1 96.19 98 ILE A O 1
ATOM 771 N N . VAL A 1 99 ? 11.062 8.562 8.477 1 97.38 99 VAL A N 1
ATOM 772 C CA . VAL A 1 99 ? 10.734 9.023 9.82 1 97.38 99 VAL A CA 1
ATOM 773 C C . VAL A 1 99 ? 10.102 7.887 10.617 1 97.38 99 VAL A C 1
ATOM 775 O O . VAL A 1 99 ? 9 7.434 10.305 1 97.38 99 VAL A O 1
ATOM 778 N N . ASN A 1 100 ? 10.805 7.48 11.641 1 94.94 100 ASN A N 1
ATOM 779 C CA . ASN A 1 100 ? 10.336 6.539 12.648 1 94.94 100 ASN A CA 1
ATOM 780 C C . ASN A 1 100 ? 10.977 6.805 14.008 1 94.94 100 ASN A C 1
ATOM 782 O O . ASN A 1 100 ? 12.023 6.242 14.32 1 94.94 100 ASN A O 1
ATOM 786 N N . VAL A 1 101 ? 10.352 7.645 14.719 1 93.94 101 VAL A N 1
ATOM 787 C CA . VAL A 1 101 ? 10.844 8.016 16.047 1 93.94 101 VAL A CA 1
ATOM 788 C C . VAL A 1 101 ? 9.742 7.824 17.078 1 93.94 101 VAL A C 1
ATOM 790 O O . VAL A 1 101 ? 8.617 7.441 16.734 1 93.94 101 VAL A O 1
ATOM 793 N N . ASP A 1 102 ? 10.039 8.039 18.266 1 87.56 102 ASP A N 1
ATOM 794 C CA . ASP A 1 102 ? 9.078 7.828 19.344 1 87.56 102 ASP A CA 1
ATOM 795 C C . ASP A 1 102 ? 7.824 8.672 19.141 1 87.56 102 ASP A C 1
ATOM 797 O O . ASP A 1 102 ? 7.914 9.875 18.906 1 87.56 102 ASP A O 1
ATOM 801 N N . GLY A 1 103 ? 6.723 7.988 19.172 1 88.56 103 GLY A N 1
ATOM 802 C CA . GLY A 1 103 ? 5.449 8.68 19.031 1 88.56 103 GLY A CA 1
ATOM 803 C C . GLY A 1 103 ? 5.023 8.844 17.578 1 88.56 103 GLY A C 1
ATOM 804 O O . GLY A 1 103 ? 3.889 9.227 17.297 1 88.56 103 GLY A O 1
ATOM 805 N N . TYR A 1 104 ? 6.008 8.625 16.734 1 94 104 TYR A N 1
ATOM 806 C CA . TYR A 1 104 ? 5.758 8.781 15.305 1 94 104 TYR A CA 1
ATOM 807 C C . TYR A 1 104 ? 6.238 7.559 14.531 1 94 104 TYR A C 1
ATOM 809 O O . TYR A 1 104 ? 7.387 7.508 14.086 1 94 104 TYR A O 1
ATOM 817 N N . SER A 1 105 ? 5.293 6.641 14.367 1 91.5 105 SER A N 1
ATOM 818 C CA . SER A 1 105 ? 5.68 5.375 13.75 1 91.5 105 SER A CA 1
ATOM 819 C C . SER A 1 105 ? 5.023 5.211 12.383 1 91.5 105 SER A C 1
ATOM 821 O O . SER A 1 105 ? 3.85 5.547 12.203 1 91.5 105 SER A O 1
ATOM 823 N N . GLN A 1 106 ? 5.801 4.828 11.5 1 92.38 106 GLN A N 1
ATOM 824 C CA . GLN A 1 106 ? 5.332 4.348 10.203 1 92.38 106 GLN A CA 1
ATOM 825 C C . GLN A 1 106 ? 5.668 2.873 10.008 1 92.38 106 GLN A C 1
ATOM 827 O O . GLN A 1 106 ? 6.816 2.521 9.734 1 92.38 106 GLN A O 1
ATOM 832 N N . PHE A 1 107 ? 4.66 2.062 10.094 1 88.56 107 PHE A N 1
ATOM 833 C CA . PHE A 1 107 ? 4.832 0.633 9.867 1 88.56 107 PHE A CA 1
ATOM 834 C C . PHE A 1 107 ? 4.629 0.286 8.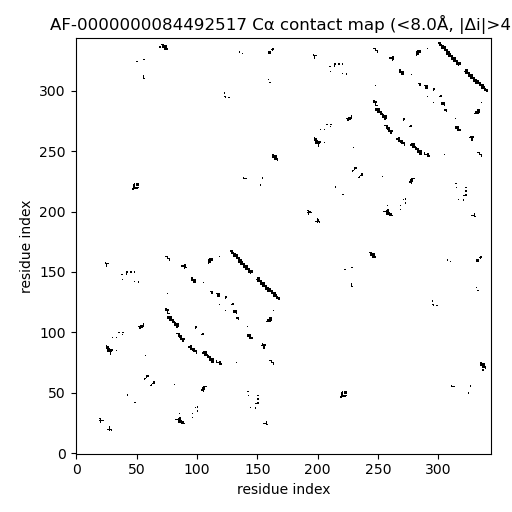398 1 88.56 107 PHE A C 1
ATOM 836 O O . PHE A 1 107 ? 3.76 0.857 7.738 1 88.56 107 PHE A O 1
ATOM 843 N N . VAL A 1 108 ? 5.434 -0.643 8.039 1 87.5 108 VAL A N 1
ATOM 844 C CA . VAL A 1 108 ? 5.281 -1.179 6.688 1 87.5 108 VAL A CA 1
ATOM 845 C C . VAL A 1 108 ? 5.168 -2.699 6.746 1 87.5 108 VAL A C 1
ATOM 847 O O . VAL A 1 108 ? 5.934 -3.359 7.453 1 87.5 108 VAL A O 1
ATOM 850 N N . THR A 1 109 ? 4.219 -3.186 6.055 1 85.88 109 THR A N 1
ATOM 851 C CA . THR A 1 109 ? 4.09 -4.629 5.883 1 85.88 109 THR A CA 1
ATOM 852 C C . THR A 1 109 ? 4.449 -5.035 4.457 1 85.88 109 THR A C 1
ATOM 854 O O . THR A 1 109 ? 3.869 -4.531 3.496 1 85.88 109 THR A O 1
ATOM 857 N N . VAL A 1 110 ? 5.371 -5.891 4.422 1 85.5 110 VAL A N 1
ATOM 858 C CA . VAL A 1 110 ? 5.77 -6.391 3.109 1 85.5 110 VAL A CA 1
ATOM 859 C C . VAL A 1 110 ? 5.496 -7.891 3.02 1 85.5 110 VAL A C 1
ATOM 861 O O . VAL A 1 110 ? 5.367 -8.562 4.043 1 85.5 110 VAL A O 1
ATOM 864 N N . GLU A 1 111 ? 5.316 -8.32 1.84 1 85.06 111 GLU A N 1
ATOM 865 C CA . GLU A 1 111 ? 5.207 -9.75 1.556 1 85.06 111 GLU A CA 1
ATOM 866 C C . GLU A 1 111 ? 6.277 -10.195 0.565 1 85.06 111 GLU A C 1
ATOM 868 O O . GLU A 1 111 ? 6.234 -9.836 -0.612 1 85.06 111 GLU A O 1
ATOM 873 N N . VAL A 1 112 ? 7.129 -10.992 1.058 1 85.56 112 VAL A N 1
ATOM 874 C CA . VAL A 1 112 ? 8.281 -11.391 0.254 1 85.56 112 VAL A CA 1
ATOM 875 C C . VAL A 1 112 ? 8.188 -12.883 -0.077 1 85.56 112 VAL A C 1
ATOM 877 O O . VAL A 1 112 ? 7.68 -13.672 0.722 1 85.56 112 VAL A O 1
ATOM 880 N N . CYS A 1 113 ? 8.711 -13.172 -1.319 1 85.25 113 CYS A N 1
ATOM 881 C CA . CYS A 1 113 ? 8.82 -14.586 -1.668 1 85.25 113 CYS A CA 1
ATOM 882 C C . CYS A 1 113 ? 9.836 -15.289 -0.778 1 85.25 113 CYS A C 1
ATOM 884 O O . CYS A 1 113 ? 10.891 -14.734 -0.474 1 85.25 113 CYS A O 1
ATOM 886 N N . LYS A 1 114 ? 9.453 -16.438 -0.414 1 82.94 114 LYS A N 1
ATOM 887 C CA . LYS A 1 114 ? 10.43 -17.203 0.362 1 82.94 114 LYS A CA 1
ATOM 888 C C . LYS A 1 114 ? 11.672 -17.516 -0.467 1 82.94 114 LYS A C 1
ATOM 890 O O . LYS A 1 114 ? 11.586 -17.672 -1.688 1 82.94 114 LYS A O 1
ATOM 895 N N . GLU A 1 115 ? 12.945 -17.391 0.059 1 70.19 115 GLU A N 1
ATOM 896 C CA . GLU A 1 115 ? 14.25 -17.516 -0.584 1 70.19 115 GLU A CA 1
ATOM 897 C C . GLU A 1 115 ? 14.281 -18.688 -1.558 1 70.19 115 GLU A C 1
ATOM 899 O O . GLU A 1 115 ? 14.828 -18.578 -2.654 1 70.19 115 GLU A O 1
ATOM 904 N N . ASP A 1 116 ? 13.836 -19.688 -1.297 1 66.25 116 ASP A N 1
ATOM 905 C CA . ASP A 1 116 ? 13.875 -20.859 -2.18 1 66.25 116 ASP A CA 1
ATOM 906 C C . ASP A 1 116 ? 12.562 -21 -2.957 1 66.25 116 ASP A C 1
ATOM 908 O O . ASP A 1 116 ? 12.203 -22.094 -3.381 1 66.25 116 ASP A O 1
ATOM 912 N N . ALA A 1 117 ? 12.07 -19.766 -3.256 1 64 117 ALA A N 1
ATOM 913 C CA . ALA A 1 117 ? 10.703 -19.875 -3.752 1 64 117 ALA A CA 1
ATOM 914 C C . ALA A 1 117 ? 10.68 -20.391 -5.191 1 64 117 ALA A C 1
ATOM 916 O O . ALA A 1 117 ? 11.023 -19.656 -6.121 1 64 117 ALA A O 1
ATOM 917 N N . THR A 1 118 ? 10.906 -21.578 -5.43 1 69.88 118 THR A N 1
ATOM 918 C CA . THR A 1 118 ? 10.531 -22.312 -6.637 1 69.88 118 THR A CA 1
ATOM 919 C C . THR A 1 118 ? 9.109 -22.859 -6.523 1 69.88 118 THR A C 1
ATOM 921 O O . THR A 1 118 ? 8.617 -23.094 -5.418 1 69.88 118 THR A O 1
ATOM 924 N N . PRO A 1 119 ? 8.469 -22.672 -7.715 1 73.56 119 PRO A N 1
ATOM 925 C CA . PRO A 1 119 ? 7.121 -23.234 -7.613 1 73.56 119 PRO A CA 1
ATOM 926 C C . PRO A 1 119 ? 7.113 -24.625 -6.992 1 73.56 119 PRO A C 1
ATOM 928 O O . PRO A 1 119 ? 7.984 -25.438 -7.297 1 73.56 119 PRO A O 1
ATOM 931 N N . SER A 1 120 ? 6.375 -24.797 -5.996 1 61.94 120 SER A N 1
ATOM 932 C CA . SER A 1 120 ? 6.359 -25.969 -5.129 1 61.94 120 SER A CA 1
ATOM 933 C C . SER A 1 120 ? 5.859 -27.203 -5.875 1 61.94 120 SER A C 1
ATOM 935 O O . SER A 1 120 ? 5.84 -28.312 -5.324 1 61.94 120 SER A O 1
ATOM 937 N N . ILE A 1 121 ? 5.297 -27.078 -6.906 1 62.62 121 ILE A N 1
ATOM 938 C CA . ILE A 1 121 ? 4.73 -28.281 -7.516 1 62.62 121 ILE A CA 1
ATOM 939 C C . ILE A 1 121 ? 5.641 -28.766 -8.641 1 62.62 121 ILE A C 1
ATOM 941 O O . ILE A 1 121 ? 5.996 -28 -9.539 1 62.62 121 ILE A O 1
ATOM 945 N N . ASP A 1 122 ? 6.23 -29.828 -8.398 1 56.78 122 ASP A N 1
ATOM 946 C CA . ASP A 1 122 ? 7.102 -30.562 -9.32 1 56.78 122 ASP A CA 1
ATOM 947 C C . ASP A 1 122 ? 6.465 -30.688 -10.703 1 56.78 122 ASP A C 1
ATOM 949 O O . ASP A 1 122 ? 7.168 -30.734 -11.711 1 56.78 122 ASP A O 1
ATOM 953 N N . CYS A 1 123 ? 5.164 -30.828 -10.625 1 51.56 123 CYS A N 1
ATOM 954 C CA . CYS A 1 123 ? 4.531 -31.219 -11.875 1 51.56 123 CYS A CA 1
ATOM 955 C C . CYS A 1 123 ? 4.672 -30.125 -12.922 1 51.56 123 CYS A C 1
ATOM 957 O O . CYS A 1 123 ? 4.441 -30.359 -14.109 1 51.56 123 CYS A O 1
ATOM 959 N N . LEU A 1 124 ? 5.07 -28.906 -12.453 1 58.53 124 LEU A N 1
ATOM 960 C CA . LEU A 1 124 ? 5.242 -27.812 -13.406 1 58.53 124 LEU A CA 1
ATOM 961 C C . LEU A 1 124 ? 6.484 -28.031 -14.266 1 58.53 124 LEU A C 1
ATOM 963 O O . LEU A 1 124 ? 6.586 -27.484 -15.367 1 58.53 124 LEU A O 1
ATOM 967 N N . THR A 1 125 ? 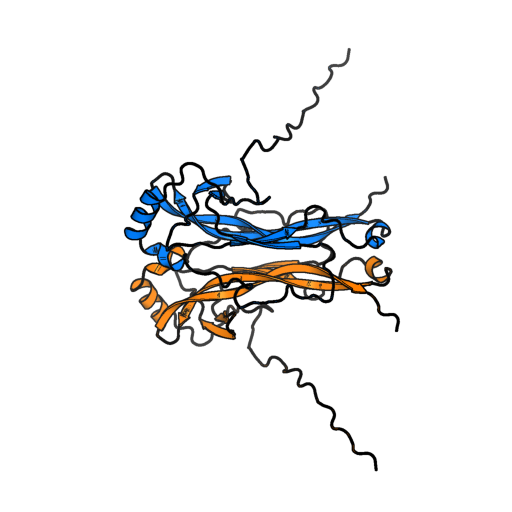7.297 -28.953 -13.75 1 56.94 125 THR A N 1
ATOM 968 C CA . THR A 1 125 ? 8.531 -29.234 -14.477 1 56.94 125 THR A CA 1
ATOM 969 C C . THR A 1 125 ? 8.25 -30.109 -15.695 1 56.94 125 THR A C 1
ATOM 971 O O . THR A 1 125 ? 9.07 -30.188 -16.609 1 56.94 125 THR A O 1
ATOM 974 N N . SER A 1 126 ? 7.078 -30.672 -15.555 1 57.19 126 SER A N 1
ATOM 975 C CA . SER A 1 126 ? 6.875 -31.625 -16.641 1 57.19 126 SER A CA 1
ATOM 976 C C . SER A 1 126 ? 6.133 -30.969 -17.812 1 57.19 126 SER A C 1
ATOM 978 O O . SER A 1 126 ? 5.984 -31.578 -18.875 1 57.19 126 SER A O 1
ATOM 980 N N . VAL A 1 127 ? 5.684 -29.719 -17.484 1 60.16 127 VAL A N 1
ATOM 981 C CA . VAL A 1 127 ? 4.859 -29.109 -18.516 1 60.16 127 VAL A CA 1
ATOM 982 C C . VAL A 1 127 ? 5.695 -28.125 -19.328 1 60.16 127 VAL A C 1
ATOM 984 O O . VAL A 1 127 ? 6.523 -27.406 -18.766 1 60.16 127 VAL A O 1
ATOM 987 N N . GLY A 1 128 ? 6.516 -28.578 -20.359 1 67.12 128 GLY A N 1
ATOM 988 C CA . GLY A 1 128 ? 7.242 -27.797 -21.344 1 67.12 128 GLY A CA 1
ATOM 989 C C . GLY A 1 128 ? 7.355 -26.328 -21 1 67.12 128 GLY A C 1
ATOM 990 O O . GLY A 1 128 ? 7.594 -25.484 -21.875 1 67.12 128 GLY A O 1
ATOM 991 N N . TYR A 1 129 ? 7.031 -26.016 -19.75 1 72.81 129 TYR A N 1
ATOM 992 C CA . TYR A 1 129 ? 7.156 -24.625 -19.328 1 72.81 129 TYR A CA 1
ATOM 993 C C . TYR A 1 129 ? 8.164 -24.484 -18.203 1 72.81 129 TYR A C 1
ATOM 995 O O . TYR A 1 129 ? 8.359 -25.406 -17.406 1 72.81 129 TYR A O 1
ATOM 1003 N N . LYS A 1 130 ? 8.82 -23.406 -18.234 1 78.56 130 LYS A N 1
ATOM 1004 C CA . LYS A 1 130 ? 9.648 -23 -17.094 1 78.56 130 LYS A CA 1
ATOM 1005 C C . LYS A 1 130 ? 8.898 -22.047 -16.188 1 78.56 130 LYS A C 1
ATOM 1007 O O . LYS A 1 130 ? 8.469 -20.969 -16.609 1 78.56 130 LYS A O 1
ATOM 1012 N N . PHE A 1 131 ? 8.742 -22.578 -14.977 1 80.94 131 PHE A N 1
ATOM 1013 C CA . PHE A 1 131 ? 8.016 -21.766 -14 1 80.94 131 PHE A CA 1
ATOM 1014 C C . PHE A 1 131 ? 8.977 -21.031 -13.078 1 80.94 131 PHE A C 1
ATOM 1016 O O . PHE A 1 131 ? 10.078 -21.516 -12.805 1 80.94 131 PHE A O 1
ATOM 1023 N N . ALA A 1 132 ? 8.523 -19.812 -12.664 1 82.38 132 ALA A N 1
ATOM 1024 C CA . ALA A 1 132 ? 9.305 -19.016 -11.719 1 82.38 132 ALA A CA 1
ATOM 1025 C C . ALA A 1 132 ? 8.398 -18.219 -10.789 1 82.38 132 ALA A C 1
ATOM 1027 O O . ALA A 1 132 ? 7.266 -17.891 -11.148 1 82.38 132 ALA A O 1
ATOM 1028 N N . CYS A 1 133 ? 8.875 -17.969 -9.602 1 86.75 133 CYS A N 1
ATOM 1029 C CA . CYS A 1 133 ? 8.188 -17.078 -8.664 1 86.75 133 CYS A CA 1
ATOM 1030 C C . CYS A 1 133 ? 8.781 -15.68 -8.719 1 86.75 133 CYS A C 1
ATOM 1032 O O . CYS A 1 133 ? 9.992 -15.508 -8.547 1 86.75 133 CYS A O 1
ATOM 1034 N N . GLU A 1 134 ? 7.875 -14.781 -8.938 1 84.5 134 GLU A N 1
ATOM 1035 C CA . GLU A 1 134 ? 8.312 -13.398 -9.062 1 84.5 134 GLU A CA 1
ATOM 1036 C C . GLU A 1 134 ? 7.629 -12.5 -8.031 1 84.5 134 GLU A C 1
ATOM 1038 O O . GLU A 1 134 ? 6.441 -12.672 -7.754 1 84.5 134 GLU A O 1
ATOM 1043 N N . THR A 1 135 ? 8.445 -11.5 -7.598 1 83.56 135 THR A N 1
ATOM 1044 C CA . THR A 1 135 ? 7.93 -10.562 -6.602 1 83.56 135 THR A CA 1
ATOM 1045 C C . THR A 1 135 ? 7.043 -9.508 -7.254 1 83.56 135 THR A C 1
ATOM 1047 O O . THR A 1 135 ? 7.375 -8.984 -8.32 1 83.56 135 THR A O 1
ATOM 1050 N N . GLN A 1 136 ? 5.906 -9.375 -6.633 1 84.75 136 GLN A N 1
ATOM 1051 C CA . GLN A 1 136 ? 5.047 -8.258 -7 1 84.75 136 GLN A CA 1
ATOM 1052 C C . GLN A 1 136 ? 5.285 -7.051 -6.09 1 84.75 136 GLN A C 1
ATOM 1054 O O . GLN A 1 136 ? 5.672 -7.211 -4.93 1 84.75 136 GLN A O 1
ATOM 1059 N N . TYR A 1 137 ? 4.98 -5.844 -6.711 1 85.19 137 TYR A N 1
ATOM 1060 C CA . TYR A 1 137 ? 5.301 -4.641 -5.949 1 85.19 137 TYR A CA 1
ATOM 1061 C C . TYR A 1 137 ? 4.117 -3.682 -5.918 1 85.19 137 TYR A C 1
ATOM 1063 O O . TYR A 1 137 ? 3.264 -3.713 -6.809 1 85.19 137 TYR A O 1
ATOM 1071 N N . VAL A 1 138 ? 4.172 -2.898 -4.832 1 84.5 138 VAL A N 1
ATOM 1072 C CA . VAL A 1 138 ? 3.246 -1.775 -4.742 1 84.5 138 VAL A CA 1
ATOM 1073 C C . VAL A 1 138 ? 3.99 -0.523 -4.285 1 84.5 138 VAL A C 1
ATOM 1075 O O . VAL A 1 138 ? 5.09 -0.615 -3.729 1 84.5 138 VAL A O 1
ATOM 1078 N N . ILE A 1 139 ? 3.375 0.576 -4.625 1 86.38 139 ILE A N 1
ATOM 1079 C CA . ILE A 1 139 ? 3.943 1.852 -4.199 1 86.38 139 ILE A CA 1
ATOM 1080 C C . ILE A 1 139 ? 3.279 2.307 -2.902 1 86.38 139 ILE A C 1
ATOM 1082 O O . ILE A 1 139 ? 2.053 2.256 -2.773 1 86.38 139 ILE A O 1
ATOM 1086 N N . ILE A 1 140 ? 4.145 2.717 -1.959 1 88 140 ILE A N 1
ATOM 1087 C CA . ILE A 1 140 ? 3.627 3.312 -0.731 1 88 140 ILE A CA 1
ATOM 1088 C C . ILE A 1 140 ? 4.25 4.691 -0.524 1 88 140 ILE A C 1
ATOM 1090 O O . ILE A 1 140 ? 5.262 5.02 -1.146 1 88 140 ILE A O 1
ATOM 1094 N N . ARG A 1 141 ? 3.598 5.426 0.313 1 91.81 141 ARG A N 1
ATOM 1095 C CA . ARG A 1 141 ? 4.094 6.758 0.66 1 91.81 141 ARG A CA 1
ATOM 1096 C C . ARG A 1 141 ? 4.551 6.809 2.113 1 91.81 141 ARG A C 1
ATOM 1098 O O . ARG A 1 141 ? 3.83 6.363 3.012 1 91.81 141 ARG A O 1
ATOM 1105 N N . LEU A 1 142 ? 5.668 7.32 2.299 1 93.94 142 LEU A N 1
ATOM 1106 C CA . LEU A 1 142 ? 6.207 7.473 3.646 1 93.94 142 LEU A CA 1
ATOM 1107 C C . LEU A 1 142 ? 6.762 8.875 3.855 1 93.94 142 LEU A C 1
ATOM 1109 O O . LEU A 1 142 ? 7.199 9.523 2.902 1 93.94 142 LEU A O 1
ATOM 1113 N N . VAL A 1 143 ? 6.738 9.289 5.055 1 96.75 143 VAL A N 1
ATOM 1114 C CA . VAL A 1 143 ? 7.344 10.562 5.43 1 96.75 143 VAL A CA 1
ATOM 1115 C C . VAL A 1 143 ? 8.852 10.391 5.605 1 96.75 143 VAL A C 1
ATOM 1117 O O . VAL A 1 143 ? 9.297 9.461 6.281 1 96.75 143 VAL A O 1
ATOM 1120 N N . VAL A 1 144 ? 9.539 11.242 5 1 97 144 VAL A N 1
ATOM 1121 C CA . VAL A 1 144 ? 10.992 11.195 5.09 1 97 144 VAL A CA 1
ATOM 1122 C C . VAL A 1 144 ? 11.531 12.531 5.605 1 97 144 VAL A C 1
ATOM 1124 O O . VAL A 1 144 ? 10.844 13.555 5.516 1 97 144 VAL A O 1
ATOM 1127 N N . PHE A 1 145 ? 12.672 12.43 6.219 1 97.44 145 PHE A N 1
ATOM 1128 C CA . PHE A 1 145 ? 13.445 13.586 6.637 1 97.44 145 PHE A CA 1
ATOM 1129 C C . PHE A 1 145 ? 14.531 13.914 5.621 1 97.44 145 PHE A C 1
ATOM 1131 O O . PHE A 1 145 ? 15.477 13.148 5.449 1 97.44 145 PHE A O 1
ATOM 1138 N N . ASP A 1 146 ? 14.359 15.062 4.953 1 94.31 146 ASP A N 1
ATOM 1139 C CA . ASP A 1 146 ? 15.227 15.328 3.807 1 94.31 146 ASP A CA 1
ATOM 1140 C C . ASP A 1 146 ? 16.484 16.078 4.234 1 94.31 146 ASP A C 1
ATOM 1142 O O . ASP A 1 146 ? 16.688 16.359 5.422 1 94.31 146 ASP A O 1
ATOM 1146 N N . ASP A 1 147 ? 17.281 16.375 3.207 1 91.56 147 ASP A N 1
ATOM 1147 C CA . ASP A 1 147 ? 18.594 17 3.455 1 91.56 147 ASP A CA 1
ATOM 1148 C C . ASP A 1 147 ? 18.438 18.453 3.9 1 91.56 147 ASP A C 1
ATOM 1150 O O . ASP A 1 147 ? 19.359 19.031 4.477 1 91.56 147 ASP A O 1
ATOM 1154 N N . ASN A 1 148 ? 17.344 19 3.662 1 94 148 ASN A N 1
ATOM 1155 C CA . ASN A 1 148 ? 17.078 20.375 4.078 1 94 148 ASN A CA 1
ATOM 1156 C C . ASN A 1 148 ? 16.438 20.406 5.465 1 94 148 ASN A C 1
ATOM 1158 O O . ASN A 1 148 ? 15.914 21.453 5.879 1 94 148 ASN A O 1
ATOM 1162 N N . LYS A 1 149 ? 16.375 19.297 6.094 1 94.44 149 LYS A N 1
ATOM 1163 C CA . LYS A 1 149 ? 15.836 19.156 7.445 1 94.44 149 LYS A CA 1
ATOM 1164 C C . LYS A 1 149 ? 14.328 19.406 7.465 1 94.44 149 LYS A C 1
ATOM 1166 O O . LYS A 1 149 ? 13.805 20.016 8.398 1 94.44 149 LYS A O 1
ATOM 1171 N N . LYS A 1 150 ? 13.703 19 6.453 1 96.5 150 LYS A N 1
ATOM 1172 C CA . LYS A 1 150 ? 12.25 19.125 6.332 1 96.5 150 LYS A CA 1
ATOM 1173 C C . LYS A 1 150 ? 11.602 17.75 6.129 1 96.5 150 LYS A C 1
ATOM 1175 O O . LYS A 1 150 ? 12.266 16.797 5.727 1 96.5 150 LYS A O 1
ATOM 1180 N N . LEU A 1 151 ? 10.391 17.781 6.492 1 97.62 151 LEU A N 1
ATOM 1181 C CA . LEU A 1 151 ? 9.594 16.578 6.246 1 97.62 151 LEU A CA 1
ATOM 1182 C C . LEU A 1 151 ? 8.977 16.609 4.855 1 97.62 151 LEU A C 1
ATOM 1184 O O . LEU A 1 151 ? 8.492 17.656 4.41 1 97.62 151 LEU A O 1
ATOM 1188 N N . VAL A 1 152 ? 9.117 15.508 4.215 1 96.19 152 VAL A N 1
ATOM 1189 C CA . VAL A 1 152 ? 8.516 15.359 2.891 1 96.19 152 VAL A CA 1
ATOM 1190 C C . VAL A 1 152 ? 7.969 13.945 2.73 1 96.19 152 VAL A C 1
ATOM 1192 O O . VAL A 1 152 ? 8.445 13.008 3.377 1 96.19 152 VAL A O 1
ATOM 1195 N N . VAL A 1 153 ? 6.965 13.828 1.892 1 95.12 153 VAL A N 1
ATOM 1196 C CA . VAL A 1 153 ? 6.438 12.508 1.563 1 95.12 153 VAL A CA 1
ATOM 1197 C C . VAL A 1 153 ? 7.086 12 0.277 1 95.12 153 VAL A C 1
ATOM 1199 O O . VAL A 1 153 ? 7.172 12.734 -0.713 1 95.12 153 VAL A O 1
ATOM 1202 N N . GLU A 1 154 ? 7.527 10.781 0.359 1 92.75 154 GLU A N 1
ATOM 1203 C CA . GLU A 1 154 ? 8.148 10.164 -0.811 1 92.75 154 GLU A CA 1
ATOM 1204 C C . GLU A 1 154 ? 7.531 8.797 -1.105 1 92.75 154 GLU A C 1
ATOM 1206 O O . GLU A 1 154 ? 6.879 8.203 -0.242 1 92.75 154 GLU A O 1
ATOM 1211 N N . ASN A 1 155 ? 7.746 8.367 -2.342 1 89.44 155 ASN A N 1
ATOM 1212 C CA . ASN A 1 155 ? 7.207 7.09 -2.799 1 89.44 155 ASN A CA 1
ATOM 1213 C C . ASN A 1 155 ? 8.258 5.988 -2.752 1 89.44 155 ASN A C 1
ATOM 1215 O O . ASN A 1 155 ? 9.398 6.195 -3.174 1 89.44 155 ASN A O 1
ATOM 1219 N N . PHE A 1 156 ? 7.809 4.836 -2.305 1 89.12 156 PHE A N 1
ATOM 1220 C CA . PHE A 1 156 ? 8.672 3.664 -2.205 1 89.12 156 PHE A CA 1
ATOM 1221 C C . PHE A 1 156 ? 8.008 2.451 -2.846 1 89.12 156 PHE A C 1
ATOM 1223 O O . PHE A 1 156 ? 6.789 2.283 -2.758 1 89.12 156 PHE A O 1
ATOM 1230 N N . LEU A 1 157 ? 8.828 1.646 -3.412 1 88.38 157 LEU A N 1
ATOM 1231 C CA . LEU A 1 157 ? 8.383 0.355 -3.928 1 88.38 157 LEU A CA 1
ATOM 1232 C C . LEU A 1 157 ? 8.617 -0.749 -2.902 1 88.38 157 LEU A C 1
ATOM 1234 O O . LEU A 1 157 ? 9.734 -0.918 -2.408 1 88.38 157 LEU A O 1
ATOM 1238 N N . ILE A 1 158 ? 7.48 -1.45 -2.602 1 88.12 158 ILE A N 1
ATOM 1239 C CA . ILE A 1 158 ? 7.66 -2.518 -1.623 1 88.12 158 ILE A CA 1
ATOM 1240 C C . ILE A 1 158 ? 7.074 -3.818 -2.168 1 88.12 158 ILE A C 1
ATOM 1242 O O . ILE A 1 158 ? 6.105 -3.801 -2.93 1 88.12 158 ILE A O 1
ATOM 1246 N N . PRO A 1 159 ? 7.664 -4.93 -1.757 1 88 159 PRO A N 1
ATOM 1247 C CA . PRO A 1 159 ? 7.086 -6.219 -2.152 1 88 159 PRO A CA 1
ATOM 1248 C C . PRO A 1 159 ? 5.711 -6.461 -1.538 1 88 159 PRO A C 1
ATOM 1250 O O . PRO A 1 159 ? 5.508 -6.207 -0.347 1 88 159 PRO A O 1
ATOM 1253 N N . SER A 1 160 ? 4.836 -7 -2.34 1 85 160 SER A N 1
ATOM 1254 C CA . SER A 1 160 ? 3.467 -7.172 -1.868 1 85 160 SER A CA 1
ATOM 1255 C C . SER A 1 160 ? 2.965 -8.586 -2.137 1 85 160 SER A C 1
ATOM 1257 O O . SER A 1 160 ? 1.791 -8.891 -1.911 1 85 160 SER A O 1
ATOM 1259 N N . GLY A 1 161 ? 3.8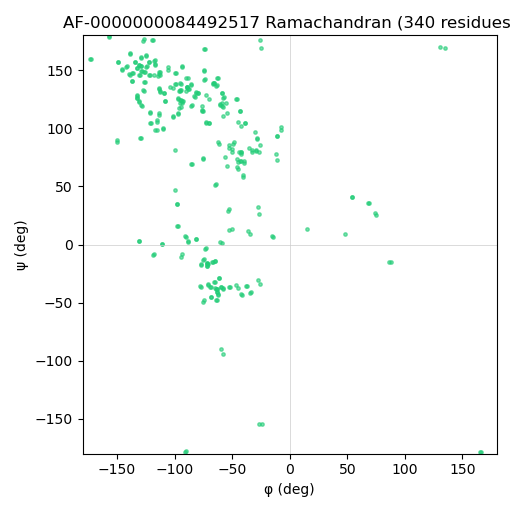5 -9.359 -2.666 1 83.31 161 GLY A N 1
ATOM 1260 C CA . GLY A 1 161 ? 3.439 -10.727 -2.922 1 83.31 161 GLY A CA 1
ATOM 1261 C C . GLY A 1 161 ? 4.391 -11.477 -3.842 1 83.31 161 GLY A C 1
ATOM 1262 O O . GLY A 1 161 ? 5.43 -10.938 -4.234 1 83.31 161 GLY A O 1
ATOM 1263 N N . CYS A 1 162 ? 3.928 -12.758 -4.082 1 84.69 162 CYS A N 1
ATOM 1264 C CA . CYS A 1 162 ? 4.688 -13.641 -4.965 1 84.69 162 CYS A CA 1
ATOM 1265 C C . CYS A 1 162 ? 3.779 -14.281 -6.008 1 84.69 162 CYS A C 1
ATOM 1267 O O . CYS A 1 162 ? 2.781 -14.914 -5.66 1 84.69 162 CYS A O 1
ATOM 1269 N N . ALA A 1 163 ? 4.129 -14.07 -7.254 1 83.44 163 ALA A N 1
ATOM 1270 C CA . ALA A 1 163 ? 3.33 -14.609 -8.352 1 83.44 163 ALA A CA 1
ATOM 1271 C C . ALA A 1 163 ? 4.109 -15.68 -9.117 1 83.44 163 ALA A C 1
ATOM 1273 O O . ALA A 1 163 ? 5.332 -15.594 -9.242 1 83.44 163 ALA A O 1
ATOM 1274 N N . CYS A 1 164 ? 3.336 -16.594 -9.609 1 84.44 164 CYS A N 1
ATOM 1275 C CA . CYS A 1 164 ? 3.928 -17.641 -10.43 1 84.44 164 CYS A CA 1
ATOM 1276 C C . CYS A 1 164 ? 3.869 -17.266 -11.906 1 84.44 164 CYS A C 1
ATOM 1278 O O . CYS A 1 164 ? 2.797 -16.969 -12.43 1 84.44 164 CYS A O 1
ATOM 1280 N N . THR A 1 165 ? 4.988 -17.266 -12.461 1 83.31 165 THR A N 1
ATOM 1281 C CA . THR A 1 165 ? 5.098 -16.953 -13.883 1 83.31 165 THR A CA 1
ATOM 1282 C C . THR A 1 165 ? 5.648 -18.141 -14.664 1 83.31 165 THR A C 1
ATOM 1284 O O . THR A 1 165 ? 6.211 -19.062 -14.086 1 83.31 165 THR A O 1
ATOM 1287 N N . TYR A 1 166 ? 5.348 -18.094 -15.969 1 80.44 166 TYR A N 1
ATOM 1288 C CA . TYR A 1 166 ? 5.84 -19.188 -16.812 1 80.44 166 TYR A CA 1
ATOM 1289 C C . TYR A 1 166 ? 6.328 -18.656 -18.156 1 80.44 166 TYR A C 1
ATOM 1291 O O . TYR A 1 166 ? 5.938 -17.562 -18.578 1 80.44 166 TYR A O 1
ATOM 1299 N N . GLU A 1 167 ? 7.375 -19.328 -18.688 1 79.75 167 GLU A N 1
ATOM 1300 C CA . GLU A 1 167 ? 7.898 -19.094 -20.031 1 79.75 167 GLU A CA 1
ATOM 1301 C C . GLU A 1 167 ? 7.965 -20.375 -20.844 1 79.75 167 GLU A C 1
ATOM 1303 O O . GLU A 1 167 ? 8.078 -21.469 -20.266 1 79.75 167 GLU A O 1
ATOM 1308 N N . ASN A 1 168 ? 7.582 -20.188 -22.203 1 70.62 168 ASN A N 1
ATOM 1309 C CA . ASN A 1 168 ? 7.715 -21.344 -23.078 1 70.62 168 ASN A CA 1
ATOM 1310 C C . ASN A 1 168 ? 9.156 -21.844 -23.125 1 70.62 168 ASN A C 1
ATOM 1312 O O . ASN A 1 168 ? 10.094 -21.047 -23.078 1 70.62 168 ASN A O 1
ATOM 1316 N N . HIS A 1 169 ? 9.359 -23.156 -22.922 1 62.38 169 HIS A N 1
ATOM 1317 C CA . HIS A 1 169 ? 10.672 -23.734 -23.172 1 62.38 169 HIS A CA 1
ATOM 1318 C C . HIS A 1 169 ? 11.062 -23.594 -24.641 1 62.38 169 HIS A C 1
ATOM 1320 O O . HIS A 1 169 ? 10.281 -23.922 -25.531 1 62.38 169 HIS A O 1
ATOM 1326 N N . ASP A 1 170 ? 11.672 -22.562 -25.109 1 50.25 170 ASP A N 1
ATOM 1327 C CA . ASP A 1 170 ? 12.258 -22.734 -26.438 1 50.25 170 ASP A CA 1
ATOM 1328 C C . ASP A 1 170 ? 13.086 -24.016 -26.516 1 50.25 170 ASP A C 1
ATOM 1330 O O . ASP A 1 170 ? 14.008 -24.203 -25.703 1 50.25 170 ASP A O 1
ATOM 1334 N N . TYR A 1 171 ? 12.562 -25.156 -26.812 1 39.84 171 TYR A N 1
ATOM 1335 C CA . TYR A 1 171 ? 13.422 -26.203 -27.328 1 39.84 171 TYR A CA 1
ATOM 1336 C C . TYR A 1 171 ? 14.367 -25.672 -28.406 1 39.84 171 TYR A C 1
ATOM 1338 O O . TYR A 1 171 ? 13.93 -25.109 -29.406 1 39.84 171 TYR A O 1
ATOM 1346 N N . SER A 1 172 ? 15.336 -24.953 -27.969 1 32.97 172 SER A N 1
ATOM 1347 C CA . SER A 1 172 ? 16.422 -25.188 -28.906 1 32.97 172 SER A CA 1
ATOM 1348 C C . SER A 1 172 ? 16.969 -26.594 -28.797 1 32.97 172 SER A C 1
ATOM 1350 O O . SER A 1 172 ? 16.953 -27.188 -27.719 1 32.97 172 SER A O 1
ATOM 1352 N N . MET B 1 1 ? -42.125 -42.5 10.164 1 20.5 1 MET B N 1
ATOM 1353 C CA . MET B 1 1 ? -42.219 -41.125 9.648 1 20.5 1 MET B CA 1
ATOM 1354 C C . MET B 1 1 ? -41 -40.312 10.055 1 20.5 1 MET B C 1
ATOM 1356 O O . MET B 1 1 ? -40.75 -40.094 11.242 1 20.5 1 MET B O 1
ATOM 1360 N N . ALA B 1 2 ? -40.062 -40.375 9.398 1 29.81 2 ALA B N 1
ATOM 1361 C CA . ALA B 1 2 ? -38.688 -40.031 9.773 1 29.81 2 ALA B CA 1
ATOM 1362 C C . ALA B 1 2 ? -38.531 -38.5 9.82 1 29.81 2 ALA B C 1
ATOM 1364 O O . ALA B 1 2 ? -39.156 -37.781 9.055 1 29.81 2 ALA B O 1
ATOM 1365 N N . PRO B 1 3 ? -38.281 -37.938 10.93 1 28.41 3 PRO B N 1
ATOM 1366 C CA . PRO B 1 3 ? -38.25 -36.5 11.07 1 28.41 3 PRO B CA 1
ATOM 1367 C C . PRO B 1 3 ? -37.312 -35.812 10.086 1 28.41 3 PRO B C 1
ATOM 1369 O O . PRO B 1 3 ? -36.312 -36.406 9.664 1 28.41 3 PRO B O 1
ATOM 1372 N N . TYR B 1 4 ? -37.875 -35.031 9.156 1 23.08 4 TYR B N 1
ATOM 1373 C CA . TYR B 1 4 ? -37.281 -34.219 8.094 1 23.08 4 TYR B CA 1
ATOM 1374 C C . TYR B 1 4 ? -36.25 -33.25 8.656 1 23.08 4 TYR B C 1
ATOM 1376 O O . TYR B 1 4 ? -36.562 -32.438 9.531 1 23.08 4 TYR B O 1
ATOM 1384 N N . PHE B 1 5 ? -35.281 -33.75 9.086 1 25.52 5 PHE B N 1
ATOM 1385 C CA . PHE B 1 5 ? -34.219 -32.844 9.57 1 25.52 5 PHE B CA 1
ATOM 1386 C C . PHE B 1 5 ? -34.031 -31.672 8.625 1 25.52 5 PHE B C 1
ATOM 1388 O O . PHE B 1 5 ? -34.031 -31.844 7.402 1 25.52 5 PHE B O 1
ATOM 1395 N N . GLY B 1 6 ? -34.531 -30.562 8.938 1 22.05 6 GLY B N 1
ATOM 1396 C CA . GLY B 1 6 ? -34.531 -29.25 8.312 1 22.05 6 GLY B CA 1
ATOM 1397 C C . GLY B 1 6 ? -33.156 -28.875 7.762 1 22.05 6 GLY B C 1
ATOM 1398 O O . GLY B 1 6 ? -32.125 -29.156 8.391 1 22.05 6 GLY B O 1
ATOM 1399 N N . ALA B 1 7 ? -33.094 -28.75 6.465 1 21.62 7 ALA B N 1
ATOM 1400 C CA . ALA B 1 7 ? -31.984 -28.344 5.598 1 21.62 7 ALA B CA 1
ATOM 1401 C C . ALA B 1 7 ? -31.391 -27 6.059 1 21.62 7 ALA B C 1
ATOM 1403 O O . ALA B 1 7 ? -32.125 -26.031 6.234 1 21.62 7 ALA B O 1
ATOM 1404 N N . PHE B 1 8 ? -30.594 -27 6.941 1 21.55 8 PHE B N 1
ATOM 1405 C CA . PHE B 1 8 ? -29.875 -25.781 7.301 1 21.55 8 PHE B CA 1
ATOM 1406 C C . PHE B 1 8 ? -29.438 -25.031 6.051 1 21.55 8 PHE B C 1
ATOM 1408 O O . PHE B 1 8 ? -28.719 -25.562 5.215 1 21.55 8 PHE B O 1
ATOM 1415 N N . VAL B 1 9 ? -30.359 -24.312 5.473 1 19.25 9 VAL B N 1
ATOM 1416 C CA . VAL B 1 9 ? -30.125 -23.391 4.375 1 19.25 9 VAL B CA 1
ATOM 1417 C C . VAL B 1 9 ? -28.953 -22.453 4.734 1 19.25 9 VAL B C 1
ATOM 1419 O O . VAL B 1 9 ? -29.016 -21.734 5.73 1 19.25 9 VAL B O 1
ATOM 1422 N N . PHE B 1 10 ? -27.891 -22.906 4.605 1 21.34 10 PHE B N 1
ATOM 1423 C CA . PHE B 1 10 ? -26.75 -22 4.664 1 21.34 10 PHE B CA 1
ATOM 1424 C C . PHE B 1 10 ? -27.031 -20.719 3.895 1 21.34 10 PHE B C 1
ATOM 1426 O O . PHE B 1 10 ? -27.328 -20.75 2.699 1 21.34 10 PHE B O 1
ATOM 1433 N N . LEU B 1 11 ? -27.766 -19.844 4.453 1 20.12 11 LEU B N 1
ATOM 1434 C CA . LEU B 1 11 ? -27.938 -18.469 3.969 1 20.12 11 LEU B CA 1
ATOM 1435 C C . LEU B 1 11 ? -26.609 -17.906 3.465 1 20.12 11 LEU B C 1
ATOM 1437 O O . LEU B 1 11 ? -25.656 -17.75 4.242 1 20.12 11 LEU B O 1
ATOM 1441 N N . THR B 1 12 ? -26.188 -18.391 2.424 1 23.08 12 THR B N 1
ATOM 1442 C CA . THR B 1 12 ? -25.234 -17.641 1.616 1 23.08 12 THR B CA 1
ATOM 1443 C C . THR B 1 12 ? -25.609 -16.156 1.579 1 23.08 12 THR B C 1
ATOM 1445 O O . THR B 1 12 ? -26.688 -15.805 1.113 1 23.08 12 THR B O 1
ATOM 1448 N N . LEU B 1 13 ? -25.656 -15.547 2.701 1 25.11 13 LEU B N 1
ATOM 1449 C CA . LEU B 1 13 ? -25.844 -14.109 2.604 1 25.11 13 LEU B CA 1
ATOM 1450 C C . LEU B 1 13 ? -25.312 -13.578 1.271 1 25.11 13 LEU B C 1
ATOM 1452 O O . LEU B 1 13 ? -24.125 -13.727 0.964 1 25.11 13 LEU B O 1
ATOM 1456 N N . SER B 1 14 ? -26.031 -13.586 0.238 1 25.2 14 SER B N 1
ATOM 1457 C CA . SER B 1 14 ? -26.062 -12.781 -0.98 1 25.2 14 SER B CA 1
ATOM 1458 C C . SER B 1 14 ? -25.641 -11.344 -0.705 1 25.2 14 SER B C 1
ATOM 1460 O O . SER B 1 14 ? -26.188 -10.688 0.186 1 25.2 14 SER B O 1
ATOM 1462 N N . MET B 1 15 ? -24.469 -11.055 -0.61 1 29.8 15 MET B N 1
ATOM 1463 C CA . MET B 1 15 ? -24.016 -9.664 -0.579 1 29.8 15 MET B CA 1
ATOM 1464 C C . MET B 1 15 ? -25 -8.758 -1.314 1 29.8 15 MET B C 1
ATOM 1466 O O . MET B 1 15 ? -25.266 -8.953 -2.502 1 29.8 15 MET B O 1
ATOM 1470 N N . GLY B 1 16 ? -26.062 -8.297 -0.928 1 29.47 16 GLY B N 1
ATOM 1471 C CA . GLY B 1 16 ? -27.031 -7.301 -1.371 1 29.47 16 GLY B CA 1
ATOM 1472 C C . GLY B 1 16 ? -26.422 -6.227 -2.248 1 29.47 16 GLY B C 1
ATOM 1473 O O . GLY B 1 16 ? -25.188 -6.102 -2.316 1 29.47 16 GLY B O 1
ATOM 1474 N N . ALA B 1 17 ? -27.406 -5.227 -2.811 1 26.31 17 ALA B N 1
ATOM 1475 C CA . ALA B 1 17 ? -27.234 -4.129 -3.76 1 26.31 17 ALA B CA 1
ATOM 1476 C C . ALA B 1 17 ? -26.109 -3.195 -3.326 1 26.31 17 ALA B C 1
ATOM 1478 O O . ALA B 1 17 ? -26.328 -2.244 -2.576 1 26.31 17 ALA B O 1
ATOM 1479 N N . PHE B 1 18 ? -25.391 -3.439 -2.535 1 32.62 18 PHE B N 1
ATOM 1480 C CA . PHE B 1 18 ? -24.281 -2.488 -2.629 1 32.62 18 PHE B CA 1
ATOM 1481 C C . PHE B 1 18 ? -24.109 -2.002 -4.062 1 32.62 18 PHE B C 1
ATOM 1483 O O . PHE B 1 18 ? -24 -2.807 -4.988 1 32.62 18 PHE B O 1
ATOM 1490 N N . GLY B 1 19 ? -24.734 -0.914 -4.535 1 31.5 19 GLY B N 1
ATOM 1491 C CA . GLY B 1 19 ? -24.703 -0.372 -5.887 1 31.5 19 GLY B CA 1
ATOM 1492 C C . GLY B 1 19 ? -23.469 -0.771 -6.664 1 31.5 19 GLY B C 1
ATOM 1493 O O . GLY B 1 19 ? -22.625 -1.525 -6.168 1 31.5 19 GLY B O 1
ATOM 1494 N N . ASP B 1 20 ? -23.062 0.18 -7.789 1 33.91 20 ASP B N 1
ATOM 1495 C CA . ASP B 1 20 ? -22.016 0.124 -8.797 1 33.91 20 ASP B CA 1
ATOM 1496 C C . ASP B 1 20 ? -20.641 -0.104 -8.156 1 33.91 20 ASP B C 1
ATOM 1498 O O . ASP B 1 20 ? -19.875 0.842 -7.969 1 33.91 20 ASP B O 1
ATOM 1502 N N . MET B 1 21 ? -20.594 -0.672 -7.172 1 38.53 21 MET B N 1
ATOM 1503 C CA . MET B 1 21 ? -19.219 -0.959 -6.805 1 38.53 21 MET B CA 1
ATOM 1504 C C . MET B 1 21 ? -18.438 -1.488 -8.008 1 38.53 21 MET B C 1
ATOM 1506 O O . MET B 1 21 ? -18.656 -2.619 -8.445 1 38.53 21 MET B O 1
ATOM 1510 N N . GLN B 1 22 ? -18.234 -0.81 -8.906 1 40.28 22 GLN B N 1
ATOM 1511 C CA . GLN B 1 22 ? -17.516 -1.113 -10.141 1 40.28 22 GLN B CA 1
ATOM 1512 C C . GLN B 1 22 ? -16.328 -2.02 -9.867 1 40.28 22 GLN B C 1
ATOM 1514 O O . GLN B 1 22 ? -15.875 -2.742 -10.766 1 40.28 22 GLN B O 1
ATOM 1519 N N . TYR B 1 23 ? -15.68 -1.794 -8.68 1 47.09 23 TYR B N 1
ATOM 1520 C CA . TYR B 1 23 ? -14.492 -2.633 -8.555 1 47.09 23 TYR B CA 1
ATOM 1521 C C . TYR B 1 23 ? -14.664 -3.648 -7.43 1 47.09 23 TYR B C 1
ATOM 1523 O O . TYR B 1 23 ? -15.289 -3.357 -6.41 1 47.09 23 TYR B O 1
ATOM 1531 N N . PRO B 1 24 ? -14.742 -4.918 -7.68 1 48.66 24 PRO B N 1
ATOM 1532 C CA . PRO B 1 24 ? -14.922 -6.066 -6.785 1 48.66 24 PRO B CA 1
ATOM 1533 C C . PRO B 1 24 ? -14.234 -5.883 -5.438 1 48.66 24 PRO B C 1
ATOM 1535 O O . PRO B 1 24 ? -14.234 -6.793 -4.609 1 48.66 24 PRO B O 1
ATOM 1538 N N . HIS B 1 25 ? -13.727 -4.688 -5.148 1 60.31 25 HIS B N 1
ATOM 1539 C CA . HIS B 1 25 ? -13.016 -4.586 -3.877 1 60.31 25 HIS B CA 1
ATOM 1540 C C . HIS B 1 25 ? -13.688 -3.57 -2.955 1 60.31 25 HIS B C 1
ATOM 1542 O O . HIS B 1 25 ? -14.734 -3.018 -3.293 1 60.31 25 HIS B O 1
ATOM 1548 N N . SER B 1 26 ? -13.18 -3.398 -1.612 1 77.88 26 SER B N 1
ATOM 1549 C CA . SER B 1 26 ? -13.688 -2.686 -0.442 1 77.88 26 SER B CA 1
ATOM 1550 C C . SER B 1 26 ? -13.844 -1.197 -0.728 1 77.88 26 SER B C 1
ATOM 1552 O O . SER B 1 26 ? -14.414 -0.461 0.084 1 77.88 26 SER B O 1
ATOM 1554 N N . LEU B 1 27 ? -13.539 -0.767 -2.002 1 88 27 LEU B N 1
ATOM 1555 C CA . LEU B 1 27 ? -13.57 0.664 -2.285 1 88 27 LEU B CA 1
ATOM 1556 C C . LEU B 1 27 ? -14.469 0.962 -3.482 1 88 27 LEU B C 1
ATOM 1558 O O . LEU B 1 27 ? -14.602 0.132 -4.383 1 88 27 LEU B O 1
ATOM 1562 N N . SER B 1 28 ? -15.094 2.127 -3.451 1 85.75 28 SER B N 1
ATOM 1563 C CA . SER B 1 28 ? -15.961 2.572 -4.535 1 85.75 28 SER B CA 1
ATOM 1564 C C . SER B 1 28 ? -15.711 4.035 -4.883 1 85.75 28 SER B C 1
ATOM 1566 O O . SER B 1 28 ? -15.312 4.824 -4.02 1 85.75 28 SER B O 1
ATOM 1568 N N . ASN B 1 29 ? -15.891 4.395 -6.211 1 81.94 29 ASN B N 1
ATOM 1569 C CA . ASN B 1 29 ? -15.773 5.781 -6.641 1 81.94 29 ASN B CA 1
ATOM 1570 C C . ASN B 1 29 ? -17.141 6.457 -6.738 1 81.94 29 ASN B C 1
ATOM 1572 O O . ASN B 1 29 ? -17.266 7.52 -7.352 1 81.94 29 ASN B O 1
ATOM 1576 N N . PHE B 1 30 ? -18.062 5.824 -6.137 1 78.56 30 PHE B N 1
ATOM 1577 C CA . PHE B 1 30 ? -19.391 6.398 -6.172 1 78.56 30 PHE B CA 1
ATOM 1578 C C . PHE B 1 30 ? -19.984 6.484 -4.77 1 78.56 30 PHE B C 1
ATOM 1580 O O . PHE B 1 30 ? -20.016 5.488 -4.043 1 78.56 30 PHE B O 1
ATOM 1587 N N . THR B 1 31 ? -20.281 7.68 -4.398 1 83.81 31 THR B N 1
ATOM 1588 C CA . THR B 1 31 ? -20.953 7.922 -3.125 1 83.81 31 THR B CA 1
ATOM 1589 C C . THR B 1 31 ? -22.125 8.875 -3.305 1 83.81 31 THR B C 1
ATOM 1591 O O . THR B 1 31 ? -21.969 9.969 -3.855 1 83.81 31 THR B O 1
ATOM 1594 N N . GLN B 1 32 ? -23.172 8.328 -2.779 1 83.12 32 GLN B N 1
ATOM 1595 C CA . GLN B 1 32 ? -24.344 9.195 -2.777 1 83.12 32 GLN B CA 1
ATOM 1596 C C . GLN B 1 32 ? -24.203 10.297 -1.725 1 83.12 32 GLN B C 1
ATOM 1598 O O . GLN B 1 32 ? -23.703 10.047 -0.623 1 83.12 32 GLN B O 1
ATOM 1603 N N . ASP B 1 33 ? -24.656 11.562 -1.985 1 88.69 33 ASP B N 1
ATOM 1604 C CA . ASP B 1 33 ? -24.672 12.695 -1.066 1 88.69 33 ASP B CA 1
ATOM 1605 C C . ASP B 1 33 ? -23.281 12.945 -0.476 1 88.69 33 ASP B C 1
ATOM 1607 O O . ASP B 1 33 ? -23.141 13.133 0.734 1 88.69 33 ASP B O 1
ATOM 1611 N N . TYR B 1 34 ? -22.391 12.82 -1.318 1 94.62 34 TYR B N 1
ATOM 1612 C CA . TYR B 1 34 ? -21.016 13.078 -0.914 1 94.62 34 TYR B CA 1
ATOM 1613 C C . TYR B 1 34 ? -20.859 14.516 -0.434 1 94.62 34 TYR B C 1
ATOM 1615 O O . TYR B 1 34 ? -21.156 15.461 -1.17 1 94.62 34 TYR B O 1
ATOM 1623 N N . PRO B 1 35 ? -20.438 14.758 0.797 1 95.81 35 PRO B N 1
ATOM 1624 C CA . PRO B 1 35 ? -20.422 16.078 1.422 1 95.81 35 PRO B CA 1
ATOM 1625 C C . PRO B 1 35 ? -19.141 16.859 1.096 1 95.81 35 PRO B C 1
ATOM 1627 O O . PRO B 1 35 ? -18.391 17.234 2.002 1 95.81 35 PRO B O 1
ATOM 1630 N N . SER B 1 36 ? -18.922 17.312 -0.136 1 95.75 36 SER B N 1
ATOM 1631 C CA . SER B 1 36 ? -17.703 17.953 -0.617 1 95.75 36 SER B CA 1
ATOM 1632 C C . SER B 1 36 ? -17.438 19.266 0.125 1 95.75 36 SER B C 1
ATOM 1634 O O . SER B 1 36 ? -16.312 19.531 0.541 1 95.75 36 SER B O 1
ATOM 1636 N N . ASP B 1 37 ? -18.469 20.031 0.363 1 96.06 37 ASP B N 1
ATOM 1637 C CA . ASP B 1 37 ? -18.297 21.328 0.998 1 96.06 37 ASP B CA 1
ATOM 1638 C C . ASP B 1 37 ? -17.859 21.172 2.455 1 96.06 37 ASP B C 1
ATOM 1640 O O . ASP B 1 37 ? -16.969 21.891 2.924 1 96.06 37 ASP B O 1
ATOM 1644 N N . GLU B 1 38 ? -18.516 20.281 3.119 1 97.31 38 GLU B N 1
ATOM 1645 C CA . GLU B 1 38 ? -18.172 20.062 4.52 1 97.31 38 GLU B CA 1
ATOM 1646 C C . GLU B 1 38 ? -16.75 19.516 4.652 1 97.31 38 GLU B C 1
ATOM 1648 O O . GLU B 1 38 ? -16.016 19.875 5.582 1 97.31 38 GLU B O 1
ATOM 1653 N N . ILE B 1 39 ? -16.344 18.672 3.762 1 97.75 39 ILE B N 1
ATOM 1654 C CA . ILE B 1 39 ? -15.008 18.094 3.76 1 97.75 39 ILE B CA 1
ATOM 1655 C C . ILE B 1 39 ? -13.977 19.203 3.576 1 97.75 39 ILE B C 1
ATOM 1657 O O . ILE B 1 39 ? -12.961 19.25 4.281 1 97.75 39 ILE B O 1
ATOM 1661 N N . LEU B 1 40 ? -14.297 20.109 2.658 1 96.88 40 LEU B N 1
ATOM 1662 C CA . LEU B 1 40 ? -13.359 21.188 2.393 1 96.88 40 LEU B CA 1
ATOM 1663 C C . LEU B 1 40 ? -13.18 22.062 3.631 1 96.88 40 LEU B C 1
ATOM 1665 O O . LEU B 1 40 ? -12.07 22.516 3.93 1 96.88 40 LEU B O 1
ATOM 1669 N N . VAL B 1 41 ? -14.203 22.281 4.316 1 96.62 41 VAL B N 1
ATOM 1670 C CA . VAL B 1 41 ? -14.133 23.062 5.547 1 96.62 41 VAL B CA 1
ATOM 1671 C C . VAL B 1 41 ? -13.266 22.344 6.57 1 96.62 41 VAL B C 1
ATOM 1673 O O . VAL B 1 41 ? -12.391 22.953 7.195 1 96.62 41 VAL B O 1
ATOM 1676 N N . ALA B 1 42 ? -13.492 21.031 6.789 1 97.19 42 ALA B N 1
ATOM 1677 C CA . ALA B 1 42 ? -12.711 20.234 7.734 1 97.19 42 ALA B CA 1
ATOM 1678 C C . ALA B 1 42 ? -11.227 20.25 7.387 1 97.19 42 ALA B C 1
ATOM 1680 O O . ALA B 1 42 ? -10.375 20.328 8.273 1 97.19 42 ALA B O 1
ATOM 1681 N N . LEU B 1 43 ? -10.945 20.234 6.109 1 96.75 43 LEU B N 1
ATOM 1682 C CA . LEU B 1 43 ? -9.562 20.234 5.637 1 96.75 43 LEU B CA 1
ATOM 1683 C C . LEU B 1 43 ? -8.891 21.562 5.926 1 96.75 43 LEU B C 1
ATOM 1685 O O . LEU B 1 43 ? -7.691 21.609 6.215 1 96.75 43 LEU B O 1
ATOM 1689 N N . LYS B 1 44 ? -9.562 22.594 5.836 1 94.69 44 LYS B N 1
ATOM 1690 C CA . LYS B 1 44 ? -9.031 23.922 6.133 1 94.69 44 LYS B CA 1
ATOM 1691 C C . LYS B 1 44 ? -8.805 24.109 7.633 1 94.69 44 LYS B C 1
ATOM 1693 O O . LYS B 1 44 ? -7.855 24.781 8.047 1 94.69 44 LYS B O 1
ATOM 1698 N N . GLU B 1 45 ? -9.656 23.5 8.359 1 95.12 45 GLU B N 1
ATOM 1699 C CA . GLU B 1 45 ? -9.602 23.641 9.812 1 95.12 45 GLU B CA 1
ATOM 1700 C C . GLU B 1 45 ? -8.5 22.766 10.406 1 95.12 45 GLU B C 1
ATOM 1702 O O . GLU B 1 45 ? -7.906 23.109 11.43 1 95.12 45 GLU B O 1
ATOM 1707 N N . ASP B 1 46 ? -8.297 21.625 9.844 1 95.88 46 ASP B N 1
ATOM 1708 C CA . ASP B 1 46 ? -7.324 20.672 10.375 1 95.88 46 ASP B CA 1
ATOM 1709 C C . ASP B 1 46 ? -6.254 20.344 9.336 1 95.88 46 ASP B C 1
ATOM 1711 O O . ASP B 1 46 ? -6.461 19.5 8.469 1 95.88 46 ASP B O 1
ATOM 1715 N N . ARG B 1 47 ? -5.113 20.875 9.508 1 93.88 47 ARG B N 1
ATOM 1716 C CA . ARG B 1 47 ? -4.035 20.734 8.531 1 93.88 47 ARG B CA 1
ATOM 1717 C C . ARG B 1 47 ? -3.205 19.484 8.797 1 93.88 47 ARG B C 1
ATOM 1719 O O . ARG B 1 47 ? -2.262 19.188 8.062 1 93.88 47 ARG B O 1
ATOM 1726 N N . SER B 1 48 ? -3.568 18.719 9.766 1 95.38 48 SER B N 1
ATOM 1727 C CA . SER B 1 48 ? -2.762 17.578 10.18 1 95.38 48 SER B CA 1
ATOM 1728 C C . SER B 1 48 ? -2.846 16.438 9.156 1 95.38 48 SER B C 1
ATOM 1730 O O . SER B 1 48 ? -2.072 15.484 9.219 1 95.38 48 SER B O 1
ATOM 1732 N N . PHE B 1 49 ? -3.658 16.641 8.141 1 96.62 49 PHE B N 1
ATOM 1733 C CA . PHE B 1 49 ? -3.898 15.57 7.188 1 96.62 49 PHE B CA 1
ATOM 1734 C C . PHE B 1 49 ? -3.283 15.898 5.836 1 96.62 49 PHE B C 1
ATOM 1736 O O . PHE B 1 49 ? -3.346 15.094 4.906 1 96.62 49 PHE B O 1
ATOM 1743 N N . GLN B 1 50 ? -2.672 16.969 5.695 1 95.19 50 GLN B N 1
ATOM 1744 C CA . GLN B 1 50 ? -2.24 17.484 4.398 1 95.19 50 GLN B CA 1
ATOM 1745 C C . GLN B 1 50 ? -1.284 16.5 3.715 1 95.19 50 GLN B C 1
ATOM 1747 O O . GLN B 1 50 ? -1.365 16.297 2.502 1 95.19 50 GLN B O 1
ATOM 1752 N N . ALA B 1 51 ? -0.518 15.906 4.406 1 94.88 51 ALA B N 1
ATOM 1753 C CA . ALA B 1 51 ? 0.507 15.031 3.836 1 94.88 51 ALA B CA 1
ATOM 1754 C C . ALA B 1 51 ? -0.111 13.758 3.268 1 94.88 51 ALA B C 1
ATOM 1756 O O . ALA B 1 51 ? 0.541 13.023 2.521 1 94.88 51 ALA B O 1
ATOM 1757 N N . MET B 1 52 ? -1.302 13.523 3.672 1 95.12 52 MET B N 1
ATOM 1758 C CA . MET B 1 52 ? -1.984 12.32 3.207 1 95.12 52 MET B CA 1
ATOM 1759 C C . MET B 1 52 ? -2.439 12.477 1.76 1 95.12 52 MET B C 1
ATOM 1761 O O . MET B 1 52 ? -2.818 11.492 1.114 1 95.12 52 MET B O 1
ATOM 1765 N N . PHE B 1 53 ? -2.361 13.719 1.358 1 94.38 53 PHE B N 1
ATOM 1766 C CA . PHE B 1 53 ? -2.887 14 0.028 1 94.38 53 PHE B CA 1
ATOM 1767 C C . PHE B 1 53 ? -1.754 14.234 -0.962 1 94.38 53 PHE B C 1
ATOM 1769 O O . PHE B 1 53 ? -0.694 14.742 -0.59 1 94.38 53 PHE B O 1
ATOM 1776 N N . GLY B 1 54 ? -2.043 13.945 -2.188 1 80.31 54 GLY B N 1
ATOM 1777 C CA . GLY B 1 54 ? -1.07 14.164 -3.244 1 80.31 54 GLY B CA 1
ATOM 1778 C C . GLY B 1 54 ? -0.886 12.953 -4.145 1 80.31 54 GLY B C 1
ATOM 1779 O O . GLY B 1 54 ? -1.476 11.898 -3.902 1 80.31 54 GLY B O 1
ATOM 1780 N N . ASP B 1 55 ? -0.161 13.266 -5.199 1 61.47 55 ASP B N 1
ATOM 1781 C CA . ASP B 1 55 ? -0.106 12.336 -6.32 1 61.47 55 ASP B CA 1
ATOM 1782 C C . ASP B 1 55 ? 0.745 11.109 -5.98 1 61.47 55 ASP B C 1
ATOM 1784 O O . ASP B 1 55 ? 1.841 11.25 -5.434 1 61.47 55 ASP B O 1
ATOM 1788 N N . VAL B 1 56 ? 0.047 9.977 -5.719 1 56.31 56 VAL B N 1
ATOM 1789 C CA . VAL B 1 56 ? 0.841 8.75 -5.824 1 56.31 56 VAL B CA 1
ATOM 1790 C C . VAL B 1 56 ? 1.438 8.648 -7.227 1 56.31 56 VAL B C 1
ATOM 1792 O O . VAL B 1 56 ? 0.814 9.055 -8.203 1 56.31 56 VAL B O 1
ATOM 1795 N N . PHE B 1 57 ? 2.762 8.648 -7.238 1 53.94 57 PHE B N 1
ATOM 1796 C CA . PHE B 1 57 ? 3.354 8.297 -8.523 1 53.94 57 PHE B CA 1
ATOM 1797 C C . PHE B 1 57 ? 2.562 7.176 -9.188 1 53.94 57 PHE B C 1
ATOM 1799 O O . PHE B 1 57 ? 2.199 6.195 -8.539 1 53.94 57 PHE B O 1
ATOM 1806 N N . ARG B 1 58 ? 1.747 7.578 -10.234 1 48.47 58 ARG B N 1
ATOM 1807 C CA . ARG B 1 58 ? 1.162 6.543 -11.078 1 48.47 58 ARG B CA 1
ATOM 1808 C C . ARG B 1 58 ? 2.229 5.867 -11.938 1 48.47 58 ARG B C 1
ATOM 1810 O O . ARG B 1 58 ? 2.979 6.539 -12.648 1 48.47 58 ARG B O 1
ATOM 1817 N N . PRO B 1 59 ? 2.584 4.695 -11.57 1 43.47 59 PRO B N 1
ATOM 1818 C CA . PRO B 1 59 ? 3.473 4.094 -12.57 1 43.47 59 PRO B CA 1
ATOM 1819 C C . PRO B 1 59 ? 3.133 4.516 -14 1 43.47 59 PRO B C 1
ATOM 1821 O O . PRO B 1 59 ? 4.027 4.652 -14.836 1 43.47 59 PRO B O 1
ATOM 1824 N N . ASN B 1 60 ? 1.875 4.578 -14.328 1 40.19 60 ASN B N 1
ATOM 1825 C CA . ASN B 1 60 ? 1.629 4.965 -15.711 1 40.19 60 ASN B CA 1
ATOM 1826 C C . ASN B 1 60 ? 2.076 6.398 -15.977 1 40.19 60 ASN B C 1
ATOM 1828 O O . ASN B 1 60 ? 2.107 6.84 -17.125 1 40.19 60 ASN B O 1
ATOM 1832 N N . ASP B 1 61 ? 2.078 7.32 -15.242 1 40.16 61 ASP B N 1
ATOM 1833 C CA . ASP B 1 61 ? 2.689 8.578 -15.648 1 40.16 61 ASP B CA 1
ATOM 1834 C C . ASP B 1 61 ? 4.16 8.391 -16.016 1 40.16 61 ASP B C 1
ATOM 1836 O O . ASP B 1 61 ? 4.629 8.93 -17.016 1 40.16 61 ASP B O 1
ATOM 1840 N N . SER B 1 62 ? 5.242 8.547 -15.266 1 34.56 62 SER B N 1
ATOM 1841 C CA . SER B 1 62 ? 6.555 8.102 -15.719 1 34.56 62 SER B CA 1
ATOM 1842 C C . SER B 1 62 ? 6.676 6.582 -15.648 1 34.56 62 SER B C 1
ATOM 1844 O O . SER B 1 62 ? 7.676 6.012 -16.094 1 34.56 62 SER B O 1
ATOM 1846 N N . LEU B 1 63 ? 6.273 6.039 -14.523 1 33.81 63 LEU B N 1
ATOM 1847 C CA . LEU B 1 63 ? 6.684 4.641 -14.492 1 33.81 63 LEU B CA 1
ATOM 1848 C C . LEU B 1 63 ? 5.996 3.85 -15.594 1 33.81 63 LEU B C 1
ATOM 1850 O O . LEU B 1 63 ? 4.789 3.6 -15.531 1 33.81 63 LEU B O 1
ATOM 1854 N N . ASP B 1 64 ? 5.996 4.156 -16.703 1 31.5 64 ASP B N 1
ATOM 1855 C CA . ASP B 1 64 ? 6.18 3.141 -17.734 1 31.5 64 ASP B CA 1
ATOM 1856 C C . ASP B 1 64 ? 6.699 1.836 -17.141 1 31.5 64 ASP B C 1
ATOM 1858 O O . ASP B 1 64 ? 7.805 1.396 -17.469 1 31.5 64 ASP B O 1
ATOM 1862 N N . ALA B 1 65 ? 6.77 1.776 -15.867 1 33.81 65 ALA B N 1
ATOM 1863 C CA . ALA B 1 65 ? 7.141 0.394 -15.578 1 33.81 65 ALA B CA 1
ATOM 1864 C C . ALA B 1 65 ? 6.355 -0.581 -16.453 1 33.81 65 ALA B C 1
ATOM 1866 O O . ALA B 1 65 ? 5.121 -0.593 -16.422 1 33.81 65 ALA B O 1
ATOM 1867 N N . GLU B 1 66 ? 6.645 -0.613 -17.562 1 32.72 66 GLU B N 1
ATOM 1868 C CA . GLU B 1 66 ? 6.262 -1.761 -18.391 1 32.72 66 GLU B CA 1
ATOM 1869 C C . GLU B 1 66 ? 5.734 -2.902 -17.516 1 32.72 66 GLU B C 1
ATOM 1871 O O . GLU B 1 66 ? 6.336 -3.242 -16.5 1 32.72 66 GLU B O 1
ATOM 1876 N N . PRO B 1 67 ? 4.395 -2.986 -17.297 1 36.62 67 PRO B N 1
ATOM 1877 C CA . PRO B 1 67 ? 4.242 -4.344 -16.781 1 36.62 67 PRO B CA 1
ATOM 1878 C C . PRO B 1 67 ? 5.531 -5.156 -16.859 1 36.62 67 PRO B C 1
ATOM 1880 O O . PRO B 1 67 ? 6.332 -4.965 -17.766 1 36.62 67 PRO B O 1
ATOM 1883 N N . SER B 1 68 ? 6.234 -5.289 -15.758 1 36.78 68 SER B N 1
ATOM 1884 C CA . SER B 1 68 ? 7.289 -6.258 -16.047 1 36.78 68 SER B CA 1
ATOM 1885 C C . SER B 1 68 ? 7.039 -6.969 -17.359 1 36.78 68 SER B C 1
ATOM 1887 O O . SER B 1 68 ? 5.98 -7.57 -17.562 1 36.78 68 SER B O 1
ATOM 1889 N N . GLU B 1 69 ? 7.32 -6.324 -18.391 1 38.31 69 GLU B N 1
ATOM 1890 C CA . GLU B 1 69 ? 7.477 -7.223 -19.531 1 38.31 69 GLU B CA 1
ATOM 1891 C C . GLU B 1 69 ? 7.898 -8.617 -19.094 1 38.31 69 GLU B C 1
ATOM 1893 O O . GLU B 1 69 ? 9.094 -8.938 -19.078 1 38.31 69 GLU B O 1
ATOM 1898 N N . ASN B 1 70 ? 7.52 -8.969 -17.828 1 39.31 70 ASN B N 1
ATOM 1899 C CA . ASN B 1 70 ? 7.82 -10.375 -17.625 1 39.31 70 ASN B CA 1
ATOM 1900 C C . ASN B 1 70 ? 7.613 -11.188 -18.906 1 39.31 70 ASN B C 1
ATOM 1902 O O . ASN B 1 70 ? 6.492 -11.289 -19.406 1 39.31 70 ASN B O 1
ATOM 1906 N N . ASN B 1 71 ? 8.539 -11.078 -19.516 1 48.38 71 ASN B N 1
ATOM 1907 C CA . ASN B 1 71 ? 8.523 -12.047 -20.609 1 48.38 71 ASN B CA 1
ATOM 1908 C C . ASN B 1 71 ? 7.711 -13.289 -20.25 1 48.38 71 ASN B C 1
ATOM 1910 O O . ASN B 1 71 ? 7.191 -13.969 -21.141 1 48.38 71 ASN B O 1
ATOM 1914 N N . GLY B 1 72 ? 7.711 -13.633 -18.875 1 57.22 72 GLY B N 1
ATOM 1915 C CA . GLY B 1 72 ? 6.844 -14.742 -18.5 1 57.22 72 GLY B CA 1
ATOM 1916 C C . GLY B 1 72 ? 5.438 -14.297 -18.141 1 57.22 72 GLY B C 1
ATOM 1917 O O . GLY B 1 72 ? 5.234 -13.172 -17.672 1 57.22 72 GLY B O 1
ATOM 1918 N N . ARG B 1 73 ? 4.59 -14.977 -18.609 1 72.69 73 ARG B N 1
ATOM 1919 C CA . ARG B 1 73 ? 3.17 -14.758 -18.359 1 72.69 73 ARG B CA 1
ATOM 1920 C C . ARG B 1 73 ? 2.789 -15.172 -16.938 1 72.69 73 ARG B C 1
ATOM 1922 O O . ARG B 1 73 ? 3.279 -16.188 -16.438 1 72.69 73 ARG B O 1
ATOM 1929 N N . ASN B 1 74 ? 2.15 -14.375 -16.172 1 81.5 74 ASN B N 1
ATOM 1930 C CA . ASN B 1 74 ? 1.527 -14.75 -14.906 1 81.5 74 ASN B CA 1
ATOM 1931 C C . ASN B 1 74 ? 0.49 -15.852 -15.102 1 81.5 74 ASN B C 1
ATOM 1933 O O . ASN B 1 74 ? -0.378 -15.75 -15.969 1 81.5 74 ASN B O 1
ATOM 1937 N N . ILE B 1 75 ? 0.733 -16.875 -14.422 1 83.44 75 ILE B N 1
ATOM 1938 C CA . ILE B 1 75 ? -0.223 -17.969 -14.492 1 83.44 75 ILE B CA 1
ATOM 1939 C C . ILE B 1 75 ? -1.628 -17.453 -14.188 1 83.44 75 ILE B C 1
ATOM 1941 O O . ILE B 1 75 ? -2.609 -17.938 -14.758 1 83.44 75 ILE B O 1
ATOM 1945 N N . CYS B 1 76 ? -1.609 -16.484 -13.234 1 86.56 76 CYS B N 1
ATOM 1946 C CA . CYS B 1 76 ? -2.859 -15.82 -12.898 1 86.56 76 CYS B CA 1
ATOM 1947 C C . CYS B 1 76 ? -2.848 -14.375 -13.383 1 86.56 76 CYS B C 1
ATOM 1949 O O . CYS B 1 76 ? -2.299 -13.492 -12.719 1 86.56 76 CYS B O 1
ATOM 1951 N N . PRO B 1 77 ? -3.521 -14.172 -14.539 1 84.25 77 PRO B N 1
ATOM 1952 C CA . PRO B 1 77 ? -3.498 -12.805 -15.07 1 84.25 77 PRO B CA 1
ATOM 1953 C C . PRO B 1 77 ? -4.168 -11.797 -14.133 1 84.25 77 PRO B C 1
ATOM 1955 O O . PRO B 1 77 ? -5.156 -12.125 -13.477 1 84.25 77 PRO B O 1
ATOM 1958 N N . SER B 1 78 ? -3.605 -10.648 -14.102 1 84.12 78 SER B N 1
ATOM 1959 C CA . SER B 1 78 ? -4.102 -9.57 -13.25 1 84.12 78 SER B CA 1
ATOM 1960 C C . SER B 1 78 ? -4.078 -8.234 -13.977 1 84.12 78 SER B C 1
ATOM 1962 O O . SER B 1 78 ? -3.508 -8.125 -15.07 1 84.12 78 SER B O 1
ATOM 1964 N N . GLN B 1 79 ? -4.781 -7.301 -13.43 1 84.12 79 GLN B N 1
ATOM 1965 C CA . GLN B 1 79 ? -4.797 -5.949 -13.977 1 84.12 79 GLN B CA 1
ATOM 1966 C C . GLN B 1 79 ? -4.711 -4.906 -12.859 1 84.12 79 GLN B C 1
ATOM 1968 O O . GLN B 1 79 ? -5.352 -5.051 -11.82 1 84.12 79 GLN B O 1
ATOM 1973 N N . GLN B 1 80 ? -3.939 -3.895 -13.188 1 84.31 80 GLN B N 1
ATOM 1974 C CA . GLN B 1 80 ? -3.84 -2.775 -12.258 1 84.31 80 GLN B CA 1
ATOM 1975 C C . GLN B 1 80 ? -4.828 -1.67 -12.617 1 84.31 80 GLN B C 1
ATOM 1977 O O . GLN B 1 80 ? -5.023 -1.364 -13.797 1 84.31 80 GLN B O 1
ATOM 1982 N N . ILE B 1 81 ? -5.434 -1.131 -11.57 1 83.38 81 ILE B N 1
ATOM 1983 C CA . ILE B 1 81 ? -6.371 -0.023 -11.734 1 83.38 81 ILE B CA 1
ATOM 1984 C C . ILE B 1 81 ? -6.055 1.072 -10.719 1 83.38 81 ILE B C 1
ATOM 1986 O O . ILE B 1 81 ? -5.895 0.795 -9.531 1 83.38 81 ILE B O 1
ATOM 1990 N N . THR B 1 82 ? -5.879 2.223 -11.203 1 85.69 82 THR B N 1
ATOM 1991 C CA . THR B 1 82 ? -5.688 3.379 -10.336 1 85.69 82 THR B CA 1
ATOM 1992 C C . THR B 1 82 ? -6.902 4.297 -10.375 1 85.69 82 THR B C 1
ATOM 1994 O O . THR B 1 82 ? -7.383 4.652 -11.453 1 85.69 82 THR B O 1
ATOM 1997 N N . TYR B 1 83 ? -7.34 4.625 -9.188 1 86.06 83 TYR B N 1
ATOM 1998 C CA . TYR B 1 83 ? -8.516 5.484 -9.148 1 86.06 83 TYR B CA 1
ATOM 1999 C C . TYR B 1 83 ? -8.594 6.238 -7.82 1 86.06 83 TYR B C 1
ATOM 2001 O O . TYR B 1 83 ? -7.688 6.145 -6.992 1 86.06 83 TYR B O 1
ATOM 2009 N N . ARG B 1 84 ? -9.68 7.105 -7.668 1 90 84 ARG B N 1
ATOM 2010 C CA . ARG B 1 84 ? -9.938 7.902 -6.473 1 90 84 ARG B CA 1
ATOM 2011 C C . ARG B 1 84 ? -11.25 7.492 -5.812 1 90 84 ARG B C 1
ATOM 2013 O O . ARG B 1 84 ? -12.32 7.996 -6.172 1 90 84 ARG B O 1
ATOM 2020 N N . PRO B 1 85 ? -11.102 6.691 -4.812 1 91.94 85 PRO B N 1
ATOM 2021 C CA . PRO B 1 85 ? -12.336 6.238 -4.18 1 91.94 85 PRO B CA 1
ATOM 2022 C C . PRO B 1 85 ? -12.992 7.316 -3.318 1 91.94 85 PRO B C 1
ATOM 2024 O O . PRO B 1 85 ? -12.297 8.156 -2.738 1 91.94 85 PRO B O 1
ATOM 2027 N N . THR B 1 86 ? -14.32 7.223 -3.256 1 94.12 86 THR B N 1
ATOM 2028 C CA . THR B 1 86 ? -15.039 8.18 -2.42 1 94.12 86 THR B CA 1
ATOM 2029 C C . THR B 1 86 ? -15.781 7.457 -1.296 1 94.12 86 THR B C 1
ATOM 2031 O O . THR B 1 86 ? -16.297 8.094 -0.377 1 94.12 86 THR B O 1
ATOM 2034 N N . SER B 1 87 ? -15.805 6.176 -1.347 1 93.62 87 SER B N 1
ATOM 2035 C CA . SER B 1 87 ? -16.406 5.371 -0.289 1 93.62 87 SER B CA 1
ATOM 2036 C C . SER B 1 87 ? -15.711 4.02 -0.163 1 93.62 87 SER B C 1
ATOM 2038 O O . SER B 1 87 ? -15.062 3.559 -1.105 1 93.62 87 SER B O 1
ATOM 2040 N N . GLY B 1 88 ? -15.844 3.43 1.008 1 92.69 88 GLY B N 1
ATOM 2041 C CA . GLY B 1 88 ? -15.25 2.119 1.208 1 92.69 88 GLY B CA 1
ATOM 2042 C C . GLY B 1 88 ? -15.609 1.494 2.541 1 92.69 88 GLY B C 1
ATOM 2043 O O . GLY B 1 88 ? -15.992 2.197 3.477 1 92.69 88 GLY B O 1
ATOM 2044 N N . LYS B 1 89 ? -15.438 0.23 2.535 1 92.44 89 LYS B N 1
ATOM 2045 C CA . LYS B 1 89 ? -15.602 -0.532 3.77 1 92.44 89 LYS B CA 1
ATOM 2046 C C . LYS B 1 89 ? -14.266 -0.736 4.469 1 92.44 89 LYS B C 1
ATOM 2048 O O . LYS B 1 89 ? -13.336 -1.309 3.895 1 92.44 89 LYS B O 1
ATOM 2053 N N . THR B 1 90 ? -14.211 -0.271 5.676 1 90.44 90 THR B N 1
ATOM 2054 C CA . THR B 1 90 ? -12.977 -0.378 6.457 1 90.44 90 THR B CA 1
ATOM 2055 C C . THR B 1 90 ? -12.773 -1.81 6.941 1 90.44 90 THR B C 1
ATOM 2057 O O . THR B 1 90 ? -13.672 -2.645 6.832 1 90.44 90 THR B O 1
ATOM 2060 N N . ILE B 1 91 ? -11.578 -2.053 7.434 1 84.94 91 ILE B N 1
ATOM 2061 C CA . ILE B 1 91 ? -11.273 -3.367 7.984 1 84.94 91 ILE B CA 1
ATOM 2062 C C . ILE B 1 91 ? -12.195 -3.662 9.164 1 84.94 91 ILE B C 1
ATOM 2064 O O . ILE B 1 91 ? -12.492 -4.824 9.453 1 84.94 91 ILE B O 1
ATOM 2068 N N . SER B 1 92 ? -12.602 -2.646 9.797 1 83.94 92 SER B N 1
ATOM 2069 C CA . SER B 1 92 ? -13.531 -2.807 10.914 1 83.94 92 SER B CA 1
ATOM 2070 C C . SER B 1 92 ? -14.961 -2.959 10.422 1 83.94 92 SER B C 1
ATOM 2072 O O . SER B 1 92 ? -15.906 -2.928 11.219 1 83.94 92 SER B O 1
ATOM 2074 N N . ASN B 1 93 ? -15.18 -3.02 9.188 1 87 93 ASN B N 1
ATOM 2075 C CA . ASN B 1 93 ? -16.469 -3.297 8.555 1 87 93 ASN B CA 1
ATOM 2076 C C . ASN B 1 93 ? -17.406 -2.092 8.633 1 87 93 ASN B C 1
ATOM 2078 O O . ASN B 1 93 ? -18.625 -2.248 8.609 1 87 93 ASN B O 1
ATOM 2082 N N . SER B 1 94 ? -16.891 -0.991 8.727 1 89 94 SER B N 1
ATOM 2083 C CA . SER B 1 94 ? -17.656 0.249 8.68 1 89 94 SER B CA 1
ATOM 2084 C C . SER B 1 94 ? -17.547 0.919 7.316 1 89 94 SER B C 1
ATOM 2086 O O . SER B 1 94 ? -16.469 0.962 6.73 1 89 94 SER B O 1
ATOM 2088 N N . ILE B 1 95 ? -18.719 1.321 6.883 1 91.06 95 ILE B N 1
ATOM 2089 C CA . ILE B 1 95 ? -18.703 2.07 5.633 1 91.06 95 ILE B CA 1
ATOM 2090 C C . ILE B 1 95 ? -18.359 3.531 5.91 1 91.06 95 ILE B C 1
ATOM 2092 O O . ILE B 1 95 ? -18.969 4.168 6.773 1 91.06 95 ILE B O 1
ATOM 2096 N N . LYS B 1 96 ? -17.328 4.027 5.172 1 93.75 96 LYS B N 1
ATOM 2097 C CA . LYS B 1 96 ? -16.875 5.391 5.402 1 93.75 96 LYS B CA 1
ATOM 2098 C C . LYS B 1 96 ? -16.797 6.18 4.098 1 93.75 96 LYS B C 1
ATOM 2100 O O . LYS B 1 96 ? -16.703 5.594 3.02 1 93.75 96 LYS B O 1
ATOM 2105 N N . LYS B 1 97 ? -16.938 7.5 4.238 1 96.69 97 LYS B N 1
ATOM 2106 C CA . LYS B 1 97 ? -16.688 8.414 3.131 1 96.69 97 LYS B CA 1
ATOM 2107 C C . LYS B 1 97 ? -15.203 8.781 3.049 1 96.69 97 LYS B C 1
ATOM 2109 O O . LYS B 1 97 ? -14.648 9.359 3.984 1 96.69 97 LYS B O 1
ATOM 2114 N N . ILE B 1 98 ? -14.641 8.414 1.894 1 96.19 98 ILE B N 1
ATOM 2115 C CA . ILE B 1 98 ? -13.219 8.656 1.691 1 96.19 98 ILE B CA 1
ATOM 2116 C C . ILE B 1 98 ? -13 10.039 1.087 1 96.19 98 ILE B C 1
ATOM 2118 O O . ILE B 1 98 ? -13.688 10.422 0.134 1 96.19 98 ILE B O 1
ATOM 2122 N N . VAL B 1 99 ? -12.039 10.734 1.627 1 97.31 99 VAL B N 1
ATOM 2123 C CA . VAL B 1 99 ? -11.82 12.117 1.211 1 97.31 99 VAL B CA 1
ATOM 2124 C C . VAL B 1 99 ? -11.125 12.141 -0.151 1 97.31 99 VAL B C 1
ATOM 2126 O O . VAL B 1 99 ? -9.977 11.727 -0.276 1 97.31 99 VAL B O 1
ATOM 2129 N N . ASN B 1 100 ? -11.844 12.664 -1.102 1 95 100 ASN B N 1
ATOM 2130 C CA . ASN B 1 100 ? -11.336 12.961 -2.438 1 95 100 ASN B CA 1
ATOM 2131 C C . ASN B 1 100 ? -12.07 14.148 -3.057 1 95 100 ASN B C 1
ATOM 2133 O O . ASN B 1 100 ? -13.094 13.977 -3.717 1 95 100 ASN B O 1
ATOM 2137 N N . VAL B 1 101 ? -11.547 15.281 -2.807 1 93.94 101 VAL B N 1
ATOM 2138 C CA . VAL B 1 101 ? -12.133 16.516 -3.314 1 93.94 101 VAL B CA 1
ATOM 2139 C C . VAL B 1 101 ? -11.07 17.328 -4.047 1 93.94 101 VAL B C 1
ATOM 2141 O O . VAL B 1 101 ? -9.898 16.922 -4.102 1 93.94 101 VAL B O 1
ATOM 2144 N N . ASP B 1 102 ? -11.445 18.359 -4.602 1 87.56 102 ASP B N 1
ATOM 2145 C CA . ASP B 1 102 ? -10.523 19.188 -5.375 1 87.56 102 ASP B CA 1
ATOM 2146 C C . ASP B 1 102 ? -9.336 19.625 -4.527 1 87.56 102 ASP B C 1
ATOM 2148 O O . ASP B 1 102 ? -9.508 20.156 -3.426 1 87.56 102 ASP B O 1
ATOM 2152 N N . GLY B 1 103 ? -8.18 19.359 -5.047 1 88.62 103 GLY B N 1
ATOM 2153 C CA . GLY B 1 103 ? -6.965 19.75 -4.352 1 88.62 103 GLY B CA 1
ATOM 2154 C C . GLY B 1 103 ? -6.488 18.734 -3.342 1 88.62 103 GLY B C 1
ATOM 2155 O O . GLY B 1 103 ? -5.375 18.844 -2.82 1 88.62 103 GLY B O 1
ATOM 2156 N N . TYR B 1 104 ? -7.402 17.844 -3.037 1 94.12 104 TYR B N 1
ATOM 2157 C CA . TYR B 1 104 ? -7.102 16.812 -2.049 1 94.12 104 TYR B CA 1
ATOM 2158 C C . TYR B 1 104 ? -7.438 15.43 -2.584 1 94.12 104 TYR B C 1
ATOM 2160 O O . TYR B 1 104 ? -8.562 14.953 -2.426 1 94.12 104 TYR B O 1
ATOM 2168 N N . SER B 1 105 ? -6.414 14.836 -3.18 1 91.69 105 SER B N 1
ATOM 2169 C CA . SER B 1 105 ? -6.66 13.555 -3.834 1 91.69 105 SER B CA 1
ATOM 2170 C C . SER B 1 105 ? -5.926 12.422 -3.125 1 91.69 105 SER B C 1
ATOM 2172 O O . SER B 1 105 ? -4.777 12.586 -2.707 1 91.69 105 SER B O 1
ATOM 2174 N N . GLN B 1 106 ? -6.625 11.406 -2.938 1 92.56 106 GLN B N 1
ATOM 2175 C CA . GLN B 1 106 ? -6.055 10.133 -2.531 1 92.56 106 GLN B CA 1
ATOM 2176 C C . GLN B 1 106 ? -6.25 9.07 -3.613 1 92.56 106 GLN B C 1
ATOM 2178 O O . GLN B 1 106 ? -7.344 8.523 -3.764 1 92.56 106 GLN B O 1
ATOM 2183 N N . PHE B 1 107 ? -5.18 8.781 -4.277 1 88.62 107 PHE B N 1
ATOM 2184 C CA . PHE B 1 107 ? -5.215 7.738 -5.297 1 88.62 107 PHE B CA 1
ATOM 2185 C C . PHE B 1 107 ? -4.914 6.371 -4.691 1 88.62 107 PHE B C 1
ATOM 2187 O O . PHE B 1 107 ? -4.07 6.258 -3.799 1 88.62 107 PHE B O 1
ATOM 2194 N N . VAL B 1 108 ? -5.629 5.453 -5.246 1 87.75 108 VAL B N 1
ATOM 2195 C CA . VAL B 1 108 ? -5.371 4.07 -4.867 1 87.75 108 VAL B CA 1
ATOM 2196 C C . VAL B 1 108 ? -5.125 3.227 -6.113 1 87.75 108 VAL B C 1
ATOM 2198 O O . VAL B 1 108 ? -5.852 3.34 -7.102 1 87.75 108 VAL B O 1
ATOM 2201 N N . THR B 1 109 ? -4.098 2.471 -6.043 1 85.94 109 THR B N 1
ATOM 2202 C CA . THR B 1 109 ? -3.832 1.491 -7.094 1 85.94 109 THR B CA 1
ATOM 2203 C C . THR B 1 109 ? -4.09 0.074 -6.586 1 85.94 109 THR B C 1
ATOM 2205 O O . THR B 1 109 ? -3.51 -0.347 -5.582 1 85.94 109 THR B O 1
ATOM 2208 N N . VAL B 1 110 ? -4.926 -0.541 -7.297 1 85.69 110 VAL B N 1
ATOM 2209 C CA . VAL B 1 110 ? -5.219 -1.924 -6.934 1 85.69 110 VAL B CA 1
ATOM 2210 C C . VAL B 1 110 ? -4.809 -2.855 -8.07 1 85.69 110 VAL B C 1
ATOM 2212 O O . VAL B 1 110 ? -4.668 -2.422 -9.219 1 85.69 110 VAL B O 1
ATOM 2215 N N . GLU B 1 111 ? -4.547 -4.047 -7.711 1 85.19 111 GLU B N 1
ATOM 2216 C CA . GLU B 1 111 ? -4.305 -5.109 -8.68 1 85.19 111 GLU B CA 1
ATOM 2217 C C . GLU B 1 111 ? -5.289 -6.258 -8.5 1 85.19 111 GLU B C 1
ATOM 2219 O O . GLU B 1 111 ? -5.227 -6.984 -7.504 1 85.19 111 GLU B O 1
ATOM 2224 N N . VAL B 1 112 ? -6.09 -6.406 -9.461 1 85.69 112 VAL B N 1
ATOM 2225 C CA . VAL B 1 112 ? -7.168 -7.383 -9.352 1 85.69 112 VAL B CA 1
ATOM 2226 C C . VAL B 1 112 ? -6.934 -8.523 -10.344 1 85.69 112 VAL B C 1
ATOM 2228 O O . VAL B 1 112 ? -6.391 -8.312 -11.43 1 85.69 112 VAL B O 1
ATOM 2231 N N . CYS B 1 113 ? -7.375 -9.734 -9.859 1 85.19 113 CYS B N 1
ATOM 2232 C CA . CYS B 1 113 ? -7.348 -10.859 -10.789 1 85.19 113 CYS B CA 1
ATOM 2233 C C . CYS B 1 113 ? -8.344 -10.648 -11.922 1 85.19 113 CYS B C 1
ATOM 2235 O O . CYS B 1 113 ? -9.453 -10.172 -11.703 1 85.19 113 CYS B O 1
ATOM 2237 N N . LYS B 1 114 ? -7.875 -10.992 -13.055 1 82.88 114 LYS B N 1
ATOM 2238 C CA . LYS B 1 114 ? -8.805 -10.906 -14.172 1 82.88 114 LYS B CA 1
ATOM 2239 C C . LYS B 1 114 ? -9.977 -11.867 -13.992 1 82.88 114 LYS B C 1
ATOM 2241 O O . LYS B 1 114 ? -9.828 -12.93 -13.383 1 82.88 114 LYS B O 1
ATOM 2246 N N . GLU B 1 115 ? -11.273 -11.484 -14.273 1 70.5 115 GLU B N 1
ATOM 2247 C CA . GLU B 1 115 ? -12.531 -12.188 -14.055 1 70.5 115 GLU B CA 1
ATOM 2248 C C . GLU B 1 115 ? -12.414 -13.664 -14.43 1 70.5 115 GLU B C 1
ATOM 2250 O O . GLU B 1 115 ? -12.93 -14.531 -13.719 1 70.5 115 GLU B O 1
ATOM 2255 N N . ASP B 1 116 ? -11.883 -14.008 -15.359 1 66.25 116 ASP B N 1
ATOM 2256 C CA . ASP B 1 116 ? -11.766 -15.398 -15.773 1 66.25 116 ASP B CA 1
ATOM 2257 C C . ASP B 1 116 ? -10.422 -15.992 -15.352 1 66.25 116 ASP B C 1
ATOM 2259 O O . ASP B 1 116 ? -9.93 -16.938 -15.977 1 66.25 116 ASP B O 1
ATOM 2263 N N . ALA B 1 117 ? -10.039 -15.469 -14.172 1 64 117 ALA B N 1
ATOM 2264 C CA . ALA B 1 117 ? -8.648 -15.812 -13.891 1 64 117 ALA B CA 1
ATOM 2265 C C . ALA B 1 117 ? -8.523 -17.266 -13.445 1 64 117 ALA B C 1
ATOM 2267 O O . ALA B 1 117 ? -8.891 -17.609 -12.32 1 64 117 ALA B O 1
ATOM 2268 N N . THR B 1 118 ? -8.641 -18.188 -14.273 1 70 118 THR B N 1
ATOM 2269 C CA . THR B 1 118 ? -8.164 -19.562 -14.125 1 70 118 THR B CA 1
ATOM 2270 C C . THR B 1 118 ? -6.707 -19.672 -14.57 1 70 118 THR B C 1
ATOM 2272 O O . THR B 1 118 ? -6.246 -18.906 -15.414 1 70 118 THR B O 1
ATOM 2275 N N . PRO B 1 119 ? -6.039 -20.453 -13.672 1 73.5 119 PRO B N 1
ATOM 2276 C CA . PRO B 1 119 ? -4.652 -20.609 -14.133 1 73.5 119 PRO B CA 1
ATOM 2277 C C . PRO B 1 119 ? -4.555 -20.938 -15.617 1 73.5 119 PRO B C 1
ATOM 2279 O O . PRO B 1 119 ? -5.332 -21.766 -16.109 1 73.5 119 PRO B O 1
ATOM 2282 N N . SER B 1 120 ? -3.848 -20.188 -16.328 1 61.78 120 SER B N 1
ATOM 2283 C CA . SER B 1 120 ? -3.775 -20.188 -17.797 1 61.78 120 SER B CA 1
ATOM 2284 C C . SER B 1 120 ? -3.131 -21.469 -18.312 1 61.78 120 SER B C 1
ATOM 2286 O O . SER B 1 120 ? -3.041 -21.688 -19.516 1 61.78 120 SER B O 1
ATOM 2288 N N . ILE B 1 121 ? -2.529 -22.172 -17.562 1 62.22 121 ILE B N 1
ATOM 2289 C CA . ILE B 1 121 ? -1.825 -23.312 -18.141 1 62.22 121 ILE B CA 1
ATOM 2290 C C . ILE B 1 121 ? -2.629 -24.594 -17.906 1 62.22 121 ILE B C 1
ATOM 2292 O O . ILE B 1 121 ? -3.012 -24.891 -16.766 1 62.22 121 ILE B O 1
ATOM 2296 N N . ASP B 1 122 ? -3.131 -25.078 -18.906 1 56.53 122 ASP B N 1
ATOM 2297 C CA . ASP B 1 122 ? -3.883 -26.328 -19 1 56.53 122 ASP B CA 1
ATOM 2298 C C . ASP B 1 122 ? -3.176 -27.438 -18.234 1 56.53 122 ASP B C 1
ATOM 2300 O O . ASP B 1 122 ? -3.826 -28.344 -17.703 1 56.53 122 ASP B O 1
ATOM 2304 N N . CYS B 1 123 ? -1.867 -27.359 -18.344 1 51.5 123 CYS B N 1
ATOM 2305 C CA . CYS B 1 123 ? -1.15 -28.531 -17.875 1 51.5 123 CYS B CA 1
ATOM 2306 C C . CYS B 1 123 ? -1.337 -28.734 -16.375 1 51.5 123 CYS B C 1
ATOM 2308 O O . CYS B 1 123 ? -1.035 -29.812 -15.852 1 51.5 123 CYS B O 1
ATOM 2310 N N . LEU B 1 124 ? -1.856 -27.672 -15.703 1 58.47 124 LEU B N 1
ATOM 2311 C CA . LEU B 1 124 ? -2.086 -27.797 -14.266 1 58.47 124 LEU B CA 1
ATOM 2312 C C . LEU B 1 124 ? -3.262 -28.734 -13.984 1 58.47 124 LEU B C 1
ATOM 2314 O O . LEU B 1 124 ? -3.357 -29.312 -12.898 1 58.47 124 LEU B O 1
ATOM 2318 N N . THR B 1 125 ? -4.012 -28.938 -15.055 1 56.84 125 THR B N 1
ATOM 2319 C CA . THR B 1 125 ? -5.18 -29.797 -14.898 1 56.84 125 THR B CA 1
ATOM 2320 C C . THR B 1 125 ? -4.762 -31.266 -14.859 1 56.84 125 THR B C 1
ATOM 2322 O O . THR B 1 125 ? -5.512 -32.125 -14.383 1 56.84 125 THR B O 1
ATOM 2325 N N . SER B 1 126 ? -3.529 -31.406 -15.328 1 56.94 126 SER B N 1
ATOM 2326 C CA . SER B 1 126 ? -3.189 -32.812 -15.445 1 56.94 126 SER B CA 1
ATOM 2327 C C . SER B 1 126 ? -2.449 -33.312 -14.203 1 56.94 126 SER B C 1
ATOM 2329 O O . SER B 1 126 ? -2.213 -34.531 -14.055 1 56.94 126 SER B O 1
ATOM 2331 N N . VAL B 1 127 ? -2.021 -32.406 -13.297 1 61.31 127 VAL B N 1
ATOM 2332 C CA . VAL B 1 127 ? -1.104 -32.781 -12.234 1 61.31 127 VAL B CA 1
ATOM 2333 C C . VAL B 1 127 ? -1.882 -33 -10.938 1 61.31 127 VAL B C 1
ATOM 2335 O O . VAL B 1 127 ? -1.287 -33.188 -9.875 1 61.31 127 VAL B O 1
ATOM 2338 N N . GLY B 1 128 ? -3.076 -33.781 -10.969 1 66.56 128 GLY B N 1
ATOM 2339 C CA . GLY B 1 128 ? -3.818 -34.188 -9.789 1 66.56 128 GLY B CA 1
ATOM 2340 C C . GLY B 1 128 ? -4.066 -33.062 -8.812 1 66.56 128 GLY B C 1
ATOM 2341 O O . GLY B 1 128 ? -4.355 -33.312 -7.637 1 66.56 128 GLY B O 1
ATOM 2342 N N . TYR B 1 129 ? -3.764 -31.875 -9.227 1 72.5 129 TYR B N 1
ATOM 2343 C CA . TYR B 1 129 ? -4.031 -30.734 -8.352 1 72.5 129 TYR B CA 1
ATOM 2344 C C . TYR B 1 129 ? -5.098 -29.828 -8.953 1 72.5 129 TYR B C 1
ATOM 2346 O O . TYR B 1 129 ? -5.242 -29.75 -10.172 1 72.5 129 TYR B O 1
ATOM 2354 N N . LYS B 1 130 ? -5.852 -29.312 -8.078 1 78.38 130 LYS B N 1
ATOM 2355 C CA . LYS B 1 130 ? -6.758 -28.234 -8.461 1 78.38 130 LYS B CA 1
ATOM 2356 C C . LYS B 1 130 ? -6.133 -26.875 -8.195 1 78.38 130 LYS B C 1
ATOM 2358 O O . LYS B 1 130 ? -5.777 -26.562 -7.059 1 78.38 130 LYS B O 1
ATOM 2363 N N . PHE B 1 131 ? -6.008 -26.203 -9.312 1 80.69 131 PHE B N 1
ATOM 2364 C CA . PHE B 1 131 ? -5.398 -24.875 -9.203 1 80.69 131 PHE B CA 1
ATOM 2365 C C . PHE B 1 131 ? -6.465 -23.797 -9.203 1 80.69 131 PHE B C 1
ATOM 2367 O O . PHE B 1 131 ? -7.531 -23.953 -9.797 1 80.69 131 PHE B O 1
ATOM 2374 N N . ALA B 1 132 ? -6.133 -22.719 -8.445 1 82.25 132 ALA B N 1
ATOM 2375 C CA . ALA B 1 132 ? -7.02 -21.547 -8.398 1 82.25 132 ALA B CA 1
ATOM 2376 C C . ALA B 1 132 ? -6.227 -20.25 -8.266 1 82.25 132 ALA B C 1
ATOM 2378 O O . ALA B 1 132 ? -5.109 -20.25 -7.746 1 82.25 132 ALA B O 1
ATOM 2379 N N . CYS B 1 133 ? -6.766 -19.203 -8.789 1 86.62 133 CYS B N 1
ATOM 2380 C CA . CYS B 1 133 ? -6.199 -17.875 -8.602 1 86.62 133 CYS B CA 1
ATOM 2381 C C . CYS B 1 133 ? -6.902 -17.141 -7.469 1 86.62 133 CYS B C 1
ATOM 2383 O O . CYS B 1 133 ? -8.133 -17.016 -7.477 1 86.62 133 CYS B O 1
ATOM 2385 N N . GLU B 1 134 ? -6.062 -16.719 -6.57 1 84.38 134 GLU B N 1
ATOM 2386 C CA . GLU B 1 134 ? -6.617 -16.031 -5.402 1 84.38 134 GLU B CA 1
ATOM 2387 C C . GLU B 1 134 ? -6.059 -14.625 -5.27 1 84.38 134 GLU B C 1
ATOM 2389 O O . GLU B 1 134 ? -4.871 -14.391 -5.52 1 84.38 134 GLU B O 1
ATOM 2394 N N . THR B 1 135 ? -6.973 -13.758 -4.762 1 83.56 135 THR B N 1
ATOM 2395 C CA . THR B 1 135 ? -6.59 -12.367 -4.586 1 83.56 135 THR B CA 1
ATOM 2396 C C . THR B 1 135 ? -5.77 -12.188 -3.312 1 83.56 135 THR B C 1
ATOM 2398 O O . THR B 1 135 ? -6.094 -12.758 -2.271 1 83.56 135 THR B O 1
ATOM 2401 N N . GLN B 1 136 ? -4.676 -11.516 -3.525 1 84.88 136 GLN B N 1
ATOM 2402 C CA . GLN B 1 136 ? -3.898 -11.07 -2.373 1 84.88 136 GLN B CA 1
ATOM 2403 C C . GLN B 1 136 ? -4.285 -9.656 -1.959 1 84.88 136 GLN B C 1
ATOM 2405 O O . GLN B 1 136 ? -4.699 -8.852 -2.795 1 84.88 136 GLN B O 1
ATOM 2410 N N . TYR B 1 137 ? -4.066 -9.414 -0.605 1 85.25 137 TYR B N 1
ATOM 2411 C CA . TYR B 1 137 ? -4.52 -8.117 -0.111 1 85.25 137 TYR B CA 1
ATOM 2412 C C . TYR B 1 137 ? -3.426 -7.426 0.694 1 85.25 137 TYR B C 1
ATOM 2414 O O . TYR B 1 137 ? -2.539 -8.086 1.241 1 85.25 137 TYR B O 1
ATOM 2422 N N . VAL B 1 138 ? -3.594 -6.09 0.671 1 84.56 138 VAL B N 1
ATOM 2423 C CA . VAL B 1 138 ? -2.771 -5.277 1.561 1 84.56 138 VAL B CA 1
ATOM 2424 C C . VAL B 1 138 ? -3.643 -4.234 2.258 1 84.56 138 VAL B C 1
ATOM 2426 O O . VAL B 1 138 ? -4.754 -3.941 1.809 1 84.56 138 VAL B O 1
ATOM 2429 N N . ILE B 1 139 ? -3.117 -3.805 3.377 1 86.12 139 ILE B N 1
ATOM 2430 C CA . ILE B 1 139 ? -3.812 -2.762 4.121 1 86.12 139 ILE B CA 1
ATOM 2431 C C . ILE B 1 139 ? -3.25 -1.395 3.742 1 86.12 139 ILE B C 1
ATOM 2433 O O . ILE B 1 139 ? -2.031 -1.214 3.678 1 86.12 139 ILE B O 1
ATOM 2437 N N . ILE B 1 140 ? -4.18 -0.469 3.469 1 88 140 ILE B N 1
ATOM 2438 C CA . ILE B 1 140 ? -3.771 0.913 3.238 1 88 140 ILE B CA 1
ATOM 2439 C C . ILE B 1 140 ? -4.523 1.839 4.191 1 88 140 ILE B C 1
ATOM 2441 O O . ILE B 1 140 ? -5.527 1.444 4.785 1 88 140 ILE B O 1
ATOM 2445 N N . ARG B 1 141 ? -3.988 3.006 4.305 1 91.69 141 ARG B N 1
ATOM 2446 C CA . ARG B 1 141 ? -4.609 4.027 5.145 1 91.69 141 ARG B CA 1
ATOM 2447 C C . ARG B 1 141 ? -5.133 5.184 4.301 1 91.69 141 ARG B C 1
ATOM 2449 O O . ARG B 1 141 ? -4.418 5.707 3.445 1 91.69 141 ARG B O 1
ATOM 2456 N N . LEU B 1 142 ? -6.297 5.535 4.551 1 93.94 142 LEU B N 1
ATOM 2457 C CA . LEU B 1 142 ? -6.906 6.656 3.846 1 93.94 142 LEU B CA 1
ATOM 2458 C C . LEU B 1 142 ? -7.594 7.605 4.824 1 93.94 142 LEU B C 1
ATOM 2460 O O . LEU B 1 142 ? -8.047 7.184 5.891 1 93.94 142 LEU B O 1
ATOM 2464 N N . VAL B 1 143 ? -7.656 8.797 4.438 1 96.69 143 VAL B N 1
ATOM 2465 C CA . VAL B 1 143 ? -8.383 9.797 5.211 1 96.69 143 VAL B CA 1
ATOM 2466 C C . VAL B 1 143 ? -9.875 9.703 4.902 1 96.69 143 VAL B C 1
ATOM 2468 O O . VAL B 1 143 ? -10.273 9.664 3.738 1 96.69 143 VAL B O 1
ATOM 2471 N N . VAL B 1 144 ? -10.609 9.672 5.922 1 97 144 VAL B N 1
ATOM 2472 C CA . VAL B 1 144 ? -12.055 9.586 5.77 1 97 144 VAL B CA 1
ATOM 2473 C C . VAL B 1 144 ? -12.727 10.742 6.516 1 97 144 VAL B C 1
ATOM 2475 O O . VAL B 1 144 ? -12.133 11.328 7.422 1 97 144 VAL B O 1
ATOM 2478 N N . PHE B 1 145 ? -13.883 11.078 6.016 1 97.44 145 PHE B N 1
ATOM 2479 C CA . PHE B 1 145 ? -14.766 12.039 6.664 1 97.44 145 PHE B CA 1
ATOM 2480 C C . PHE B 1 145 ? -15.828 11.32 7.488 1 97.44 145 PHE B C 1
ATOM 2482 O O . PHE B 1 145 ? -16.703 10.641 6.934 1 97.44 145 PHE B O 1
ATOM 2489 N N . ASP B 1 146 ? -15.734 11.484 8.805 1 94.25 146 ASP B N 1
ATOM 2490 C CA . ASP B 1 146 ? -16.562 10.648 9.664 1 94.25 146 ASP B CA 1
ATOM 2491 C C . ASP B 1 146 ? -17.906 11.328 9.961 1 94.25 146 ASP B C 1
ATOM 2493 O O . ASP B 1 146 ? -18.172 12.422 9.461 1 94.25 146 ASP B O 1
ATOM 2497 N N . ASP B 1 147 ? -18.688 10.609 10.781 1 91.56 147 ASP B N 1
ATOM 2498 C CA . ASP B 1 147 ? -20.047 11.062 11.07 1 91.56 147 ASP B CA 1
ATOM 2499 C C . ASP B 1 147 ? -20.031 12.289 11.977 1 91.56 147 ASP B C 1
ATOM 2501 O O . ASP B 1 147 ? -21.031 13.008 12.07 1 91.56 147 ASP B O 1
ATOM 2505 N N . ASN B 1 148 ? -19 12.516 12.602 1 93.94 148 ASN B N 1
ATOM 2506 C CA . ASN B 1 148 ? -18.859 13.68 13.469 1 93.94 148 ASN B CA 1
ATOM 2507 C C . ASN B 1 148 ? -18.297 14.875 12.703 1 93.94 148 ASN B C 1
ATOM 2509 O O . ASN B 1 148 ? -17.875 15.867 13.312 1 93.94 148 ASN B O 1
ATOM 2513 N N . LYS B 1 149 ? -18.156 14.727 11.438 1 94.44 149 LYS B N 1
ATOM 2514 C CA . LYS B 1 149 ? -17.672 15.773 10.547 1 94.44 149 LYS B CA 1
ATOM 2515 C C . LYS B 1 149 ? -16.188 16.062 10.797 1 94.44 149 LYS B C 1
ATOM 2517 O O . LYS B 1 149 ? -15.766 17.219 10.758 1 94.44 149 LYS B O 1
ATOM 2522 N N . LYS B 1 150 ? -15.492 15.07 11.094 1 96.44 150 LYS B N 1
ATOM 2523 C CA . LYS B 1 150 ? -14.055 15.172 11.328 1 96.44 150 LYS B CA 1
ATOM 2524 C C . LYS B 1 150 ? -13.281 14.258 10.375 1 96.44 150 LYS B C 1
ATOM 2526 O O . LYS B 1 150 ? -13.852 13.312 9.82 1 96.44 150 LYS B O 1
ATOM 2531 N N . LEU B 1 151 ? -12.094 14.664 10.234 1 97.62 151 LEU B N 1
ATOM 2532 C CA . LEU B 1 151 ? -11.195 13.828 9.453 1 97.62 151 LEU B CA 1
ATOM 2533 C C . LEU B 1 151 ? -10.516 12.789 10.336 1 97.62 151 LEU B C 1
ATOM 2535 O O . LE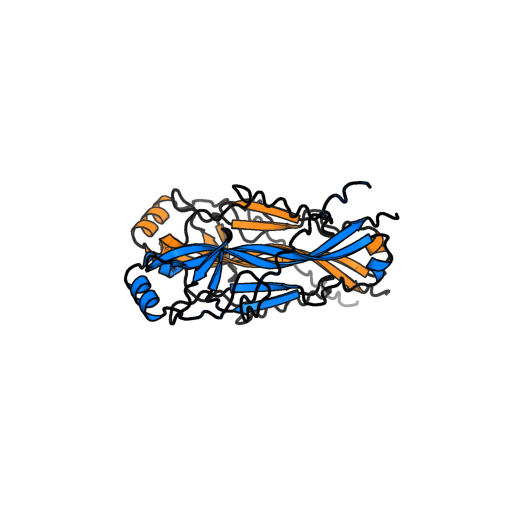U B 1 151 ? -10.102 13.094 11.453 1 97.62 151 LEU B O 1
ATOM 2539 N N . VAL B 1 152 ? -10.531 11.609 9.836 1 96.19 152 VAL B N 1
ATOM 2540 C CA . VAL B 1 152 ? -9.852 10.516 10.531 1 96.19 152 VAL B CA 1
ATOM 2541 C C . VAL B 1 152 ? -9.172 9.602 9.508 1 96.19 152 VAL B C 1
ATOM 2543 O O . VAL B 1 152 ? -9.594 9.531 8.352 1 96.19 152 VAL B O 1
ATOM 2546 N N . VAL B 1 153 ? -8.133 8.938 9.953 1 95.12 153 VAL B N 1
ATOM 2547 C CA . VAL B 1 153 ? -7.484 7.941 9.109 1 95.12 153 VAL B CA 1
ATOM 2548 C C . VAL B 1 153 ? -8.023 6.551 9.445 1 95.12 153 VAL B C 1
ATOM 2550 O O . VAL B 1 153 ? -8.133 6.184 10.617 1 95.12 153 VAL B O 1
ATOM 2553 N N . GLU B 1 154 ? -8.359 5.863 8.398 1 92.69 154 GLU B N 1
ATOM 2554 C CA . GLU B 1 154 ? -8.867 4.504 8.578 1 92.69 154 GLU B CA 1
ATOM 2555 C C . GLU B 1 154 ? -8.125 3.516 7.684 1 92.69 154 GLU B C 1
ATOM 2557 O O . GLU B 1 154 ? -7.465 3.914 6.723 1 92.69 154 GLU B O 1
ATOM 2562 N N . ASN B 1 155 ? -8.25 2.244 8.062 1 89.31 155 ASN B N 1
ATOM 2563 C CA . ASN B 1 155 ? -7.582 1.169 7.336 1 89.31 155 ASN B CA 1
ATOM 2564 C C . ASN B 1 155 ? -8.539 0.462 6.375 1 89.31 155 ASN B C 1
ATOM 2566 O O . ASN B 1 155 ? -9.664 0.138 6.746 1 89.31 155 ASN B O 1
ATOM 2570 N N . PHE B 1 156 ? -8.008 0.187 5.207 1 89.06 156 PHE B N 1
ATOM 2571 C CA . PHE B 1 156 ? -8.766 -0.501 4.168 1 89.06 156 PHE B CA 1
ATOM 2572 C C . PHE B 1 156 ? -7.969 -1.675 3.605 1 89.06 156 PHE B C 1
ATOM 2574 O O . PHE B 1 156 ? -6.746 -1.598 3.477 1 89.06 156 PHE B O 1
ATOM 2581 N N . LEU B 1 157 ? -8.695 -2.686 3.262 1 88.25 157 LEU B N 1
ATOM 2582 C CA . LEU B 1 157 ? -8.125 -3.824 2.553 1 88.25 157 LEU B CA 1
ATOM 2583 C C . LEU B 1 157 ? -8.305 -3.674 1.046 1 88.25 157 LEU B C 1
ATOM 2585 O O . LEU B 1 157 ? -9.422 -3.475 0.566 1 88.25 157 LEU B O 1
ATOM 2589 N N . ILE B 1 158 ? -7.117 -3.742 0.358 1 88.12 158 ILE B N 1
ATOM 2590 C CA . ILE B 1 158 ? -7.242 -3.605 -1.089 1 88.12 158 ILE B CA 1
ATOM 2591 C C . ILE B 1 158 ? -6.523 -4.762 -1.78 1 88.12 158 ILE B C 1
ATOM 2593 O O . ILE B 1 158 ? -5.527 -5.277 -1.267 1 88.12 158 ILE B O 1
ATOM 2597 N N . PRO B 1 159 ? -7.027 -5.145 -2.943 1 88 159 PRO B N 1
ATOM 2598 C CA . PRO B 1 159 ? -6.32 -6.176 -3.715 1 88 159 PRO B CA 1
ATOM 2599 C C . PRO B 1 159 ? -4.957 -5.703 -4.215 1 88 159 PRO B C 1
ATOM 2601 O O . PRO B 1 159 ? -4.832 -4.582 -4.707 1 88 159 PRO B O 1
ATOM 2604 N N . SER B 1 160 ? -4.012 -6.574 -4.129 1 85 160 SER B N 1
ATOM 2605 C CA . SER B 1 160 ? -2.652 -6.18 -4.488 1 85 160 SER B CA 1
ATOM 2606 C C . SER B 1 160 ? -2.018 -7.188 -5.438 1 85 160 SER B C 1
ATOM 2608 O O . SER B 1 160 ? -0.832 -7.086 -5.758 1 85 160 SER B O 1
ATOM 2610 N N . GLY B 1 161 ? -2.799 -8.141 -5.789 1 83.44 161 GLY B N 1
ATOM 2611 C CA . GLY B 1 161 ? -2.262 -9.117 -6.719 1 83.44 161 GLY B CA 1
ATOM 2612 C C . GLY B 1 161 ? -3.104 -10.383 -6.809 1 83.44 161 GLY B C 1
ATOM 2613 O O . GLY B 1 161 ? -4.164 -10.469 -6.184 1 83.44 161 GLY B O 1
ATOM 2614 N N . CYS B 1 162 ? -2.525 -11.289 -7.68 1 84.56 162 CYS B N 1
ATOM 2615 C CA . CYS B 1 162 ? -3.168 -12.586 -7.895 1 84.56 162 CYS B CA 1
ATOM 2616 C C . CYS B 1 162 ? -2.166 -13.719 -7.75 1 84.56 162 CYS B C 1
ATOM 2618 O O . CYS B 1 162 ? -1.136 -13.734 -8.43 1 84.56 162 CYS B O 1
ATOM 2620 N N . ALA B 1 163 ? -2.475 -14.617 -6.852 1 83.38 163 ALA B N 1
ATOM 2621 C CA . ALA B 1 163 ? -1.588 -15.75 -6.602 1 83.38 163 ALA B CA 1
ATOM 2622 C C . ALA B 1 163 ? -2.236 -17.062 -7.035 1 83.38 163 ALA B C 1
ATOM 2624 O O . ALA B 1 163 ? -3.457 -17.219 -6.949 1 83.38 163 ALA B O 1
ATOM 2625 N N . CYS B 1 164 ? -1.363 -17.922 -7.445 1 84.31 164 CYS B N 1
ATOM 2626 C CA . CYS B 1 164 ? -1.826 -19.266 -7.824 1 84.31 164 CYS B CA 1
ATOM 2627 C C . CYS B 1 164 ? -1.734 -20.219 -6.648 1 84.31 164 CYS B C 1
ATOM 2629 O O . CYS B 1 164 ? -0.671 -20.375 -6.043 1 84.31 164 CYS B O 1
ATOM 2631 N N . THR B 1 165 ? -2.828 -20.766 -6.379 1 83.31 165 THR B N 1
ATOM 2632 C CA . THR B 1 165 ? -2.9 -21.719 -5.281 1 83.31 165 THR B CA 1
ATOM 2633 C C . THR B 1 165 ? -3.309 -23.094 -5.797 1 83.31 165 THR B C 1
ATOM 2635 O O . THR B 1 165 ? -3.799 -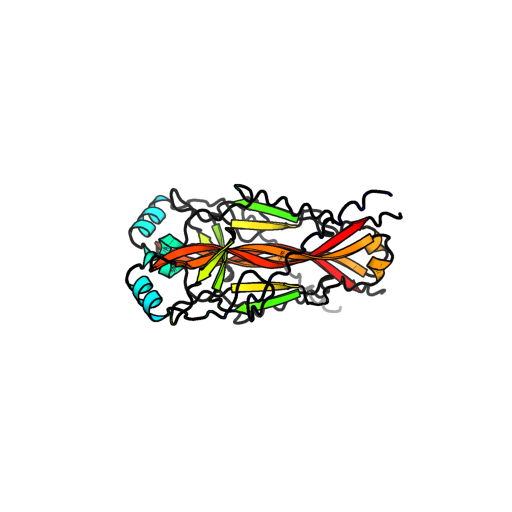23.234 -6.918 1 83.31 165 THR B O 1
ATOM 2638 N N . TYR B 1 166 ? -2.953 -24.094 -5 1 80.31 166 TYR B N 1
ATOM 2639 C CA . TYR B 1 166 ? -3.311 -25.453 -5.398 1 80.31 166 TYR B CA 1
ATOM 2640 C C . TYR B 1 166 ? -3.783 -26.266 -4.199 1 80.31 166 TYR B C 1
ATOM 2642 O O . TYR B 1 166 ? -3.465 -25.938 -3.055 1 80.31 166 TYR B O 1
ATOM 2650 N N . GLU B 1 167 ? -4.754 -27.188 -4.449 1 79.38 167 GLU B N 1
ATOM 2651 C CA . GLU B 1 167 ? -5.234 -28.172 -3.479 1 79.38 167 GLU B CA 1
ATOM 2652 C C . GLU B 1 167 ? -5.152 -29.594 -4.035 1 79.38 167 GLU B C 1
ATOM 2654 O O . GLU B 1 167 ? -5.191 -29.781 -5.25 1 79.38 167 GLU B O 1
ATOM 2659 N N . ASN B 1 168 ? -4.711 -30.531 -3.045 1 70.5 168 ASN B N 1
ATOM 2660 C CA . ASN B 1 168 ? -4.703 -31.922 -3.473 1 70.5 168 ASN B CA 1
ATOM 2661 C C . ASN B 1 168 ? -6.09 -32.375 -3.91 1 70.5 168 ASN B C 1
ATOM 2663 O O . ASN B 1 168 ? -7.098 -31.953 -3.348 1 70.5 168 ASN B O 1
ATOM 2667 N N . HIS B 1 169 ? -6.176 -33 -5.102 1 61.88 169 HIS B N 1
ATOM 2668 C CA . HIS B 1 169 ? -7.422 -33.656 -5.477 1 61.88 169 HIS B CA 1
ATOM 2669 C C . HIS B 1 169 ? -7.773 -34.781 -4.492 1 61.88 169 HIS B C 1
ATOM 2671 O O . HIS B 1 169 ? -6.934 -35.625 -4.188 1 61.88 169 HIS B O 1
ATOM 2677 N N . ASP B 1 170 ? -8.43 -34.594 -3.4 1 49.97 170 ASP B N 1
ATOM 2678 C CA . ASP B 1 170 ? -8.945 -35.781 -2.775 1 49.97 170 ASP B CA 1
ATOM 2679 C C . ASP B 1 170 ? -9.664 -36.656 -3.795 1 49.97 170 ASP B C 1
ATOM 2681 O O . ASP B 1 170 ? -10.594 -36.219 -4.469 1 49.97 170 ASP B O 1
ATOM 2685 N N . TYR B 1 171 ? -9.031 -37.562 -4.508 1 39.66 171 TYR B N 1
ATOM 2686 C CA . TYR B 1 171 ? -9.781 -38.688 -5.078 1 39.66 171 TYR B CA 1
ATOM 2687 C C . TYR B 1 171 ? -10.734 -39.281 -4.051 1 39.66 171 TYR B C 1
ATOM 2689 O O . TYR B 1 171 ? -10.312 -39.719 -2.979 1 39.66 171 TYR B O 1
ATOM 2697 N N . SER B 1 172 ? -11.758 -38.562 -3.75 1 32.53 172 SER B N 1
ATOM 2698 C CA . SER B 1 172 ? -12.789 -39.531 -3.414 1 32.53 172 SER B CA 1
ATOM 2699 C C . SER B 1 172 ? -13.242 -40.312 -4.648 1 32.53 172 SER B C 1
ATOM 2701 O O . SER B 1 172 ? -13.227 -39.781 -5.758 1 32.53 172 SER B O 1
#

Radius of gyration: 23.53 Å; Cα contacts (8 Å, |Δi|>4): 663; chains: 2; bounding box: 88×65×57 Å

Solvent-accessible surface area (backbone atoms only — not comparable to full-atom values): 19846 Å² total; per-residue (Å²): 134,77,84,75,76,77,76,79,71,74,73,70,76,70,80,66,83,66,68,82,51,79,45,98,53,45,44,21,71,63,54,83,85,63,60,59,69,62,51,52,51,41,49,71,74,44,52,34,48,54,64,69,38,48,84,61,84,45,43,76,72,77,35,65,59,53,64,74,72,46,82,34,47,49,35,26,44,59,45,78,47,74,45,61,40,30,22,32,40,30,74,85,69,42,80,42,38,31,54,58,48,91,97,34,39,40,66,45,74,34,20,41,51,39,92,79,38,48,52,68,53,67,62,49,68,70,40,74,35,47,69,40,49,41,77,35,71,42,79,44,78,45,52,25,49,46,93,82,67,39,78,42,75,43,49,31,55,39,40,54,24,32,26,41,25,34,34,78,54,74,80,121,134,75,81,75,74,77,76,76,71,74,73,68,76,69,80,67,82,67,67,81,49,80,45,100,53,44,46,20,72,63,54,84,86,65,59,59,68,63,50,52,52,40,50,71,74,45,50,34,46,52,61,70,39,48,84,58,84,45,46,76,72,76,36,66,60,52,65,73,74,47,82,36,48,51,35,27,43,60,45,76,49,74,46,60,40,31,22,32,38,29,74,85,68,43,79,43,38,30,55,57,49,92,96,34,39,40,64,45,75,33,21,42,50,39,91,77,38,46,54,68,53,67,63,51,67,70,60,63,32,49,69,41,50,41,76,35,71,43,79,45,77,44,53,26,49,47,96,83,67,39,79,45,76,45,48,31,53,39,40,53,26,33,26,39,26,33,33,79,55,74,80,118